Protein AF-0000000078982662 (afdb_homodimer)

Radius of gyration: 18.7 Å; Cα contacts (8 Å, |Δi|>4): 291; chains: 2; bounding box: 44×47×38 Å

Foldseek 3Di:
DAQDDDPVVLVVLLVLLVVQCCCLVPVVQDPQLLDDLQDLDGPSVLVSLVSSLVSQLVSCVVNPFDNVLSNVLSVVSSVQSSVLSSVLSNVCVVVVDDPVDPVNVVSVVVSVVSNSVSSVVSSVCCNVPGD/DAQDDDPVVLVVLLVLLVVLCCCLVPVVQDPQLLDDLQDLDGPSVLVSLVSSLVSQLVSCVVNPFDNVLSNVLSVVSSVQSSVLSSVLSNVCVVVVDDPVDPVNVVSVVVSVVSNSVSSVVSSVCCNVPGD

pLDDT: mean 96.1, std 5.17, range [56.69, 98.94]

InterPro domains:
  IPR021737 Bacteriophage phiKZ, Orf197 [PF11750] (14-122)

Organism: Ruegeria pomeroyi (strain ATCC 700808 / DSM 15171 / DSS-3) (NCBI:txid246200)

Sequence (262 aa):
MFLPVTIGSLLLVLGLFQIKHMFADFFLQTPRMLSGRCQYWHLGRAQHAGVHAVGSVLLFLVVGAPVVFALVIAVVEWVVHFNIDYGKASYSDRKALQPNQAKYWHAMGFDQFLHQLTYLAMAWAWVEFAHMFLPVTIGSLLLVLGLFQIKHMFADFFLQTPRMLSGRCQYWHLGRAQHAGVHAVGSVLLFLVVGAPVVFALVIAVVEWVVHFNIDYGKASYSDRKALQPNQAKYWHAMGFDQFLHQLTYLAMAWAWVEFAH

Secondary structure (DSSP, 8-state):
------HHHHHHHHHHHHHHHHIIIIIS--HHHH--TT-SS-HHHHHHHHHHHHHHHHHHHHTT--HHHHHHHHHHHHHHHHHHHHHHHHHHHHTT--TTSHHHHHHHHHHHHHHHHHHHHHHHHHHHH--/------HHHHHHHHHHHHHHHHIIIIIS--HHHH--TT-SS-HHHHHHHHHHHHHHHHHHHHTT--HHHHHHHHHHHHHHHHHHHHHHHHHHHHTT--TTSHHHHHHHHHHHHHHHHHHHHHHHHHHHH--

Solvent-accessible surface area (backbone atoms only — not comparable to full-atom values): 13667 Å² total; per-residue (Å²): 123,62,60,69,88,42,73,66,49,51,51,47,52,53,50,51,50,42,53,47,45,32,40,44,67,30,68,63,57,47,73,63,38,67,43,62,46,86,41,86,86,38,68,28,41,51,48,52,21,42,50,48,21,53,46,46,32,54,52,33,51,74,51,33,34,49,66,68,56,28,52,52,52,20,54,52,46,25,54,52,45,38,49,52,50,44,52,46,34,35,53,38,56,77,67,65,53,44,90,91,37,66,65,37,41,38,46,48,26,52,48,53,38,52,51,51,52,51,50,52,51,50,52,50,46,44,67,73,64,40,115,124,60,60,68,88,42,71,66,49,50,50,46,53,54,50,51,50,41,52,47,47,30,40,41,68,31,68,63,56,47,73,62,38,67,44,62,47,86,42,85,87,36,69,28,41,52,49,50,20,43,49,48,20,52,46,47,32,52,50,33,52,74,50,34,33,49,65,68,56,28,52,53,51,21,53,53,45,25,54,52,46,38,50,52,52,44,51,44,34,35,53,37,56,78,67,64,54,43,91,90,37,67,66,37,41,37,44,49,26,52,48,53,39,52,52,51,50,50,51,52,51,49,52,51,48,45,68,72,66,39,116

Structure (mmCIF, N/CA/C/O backbone):
data_AF-0000000078982662-model_v1
#
loop_
_entity.id
_entity.type
_entity.pdbx_description
1 polymer 'DUF3307 domain-containing protein'
#
loop_
_atom_site.group_PDB
_atom_site.id
_atom_site.type_symbol
_atom_site.label_atom_id
_atom_site.label_alt_id
_atom_site.label_comp_id
_atom_site.label_asym_id
_atom_site.label_entity_id
_atom_site.label_seq_id
_atom_site.pdbx_PDB_ins_code
_atom_site.Cartn_x
_atom_site.Cartn_y
_atom_site.Cartn_z
_atom_site.occupancy
_atom_site.B_iso_or_equiv
_atom_site.auth_seq_id
_atom_site.auth_comp_id
_atom_site.auth_asym_id
_atom_site.auth_atom_id
_atom_site.pdbx_PDB_model_num
ATOM 1 N N . MET A 1 1 ? -17.375 -18.25 -15.258 1 56.78 1 MET A N 1
ATOM 2 C CA . MET A 1 1 ? -16.078 -18.875 -15.492 1 56.78 1 MET A CA 1
ATOM 3 C C . MET A 1 1 ? -15.031 -18.312 -14.539 1 56.78 1 MET A C 1
ATOM 5 O O . MET A 1 1 ? -14.898 -17.109 -14.391 1 56.78 1 MET A O 1
ATOM 9 N N . PHE A 1 2 ? -14.375 -19.219 -13.68 1 78.06 2 PHE A N 1
ATOM 10 C CA . PHE A 1 2 ? -13.406 -18.859 -12.648 1 78.06 2 PHE A CA 1
ATOM 11 C C . PHE A 1 2 ? -12.07 -18.469 -13.266 1 78.06 2 PHE A C 1
ATOM 13 O O . PHE A 1 2 ? -11.648 -19.047 -14.266 1 78.06 2 PHE A O 1
ATOM 20 N N . LEU A 1 3 ? -11.617 -17.234 -13.07 1 80.81 3 LEU A N 1
ATOM 21 C CA . LEU A 1 3 ? -10.273 -16.844 -13.477 1 80.81 3 LEU A CA 1
ATOM 22 C C . LEU A 1 3 ? -9.242 -17.875 -13.016 1 80.81 3 LEU A C 1
ATOM 24 O O . LEU A 1 3 ? -9.148 -18.156 -11.82 1 80.81 3 LEU A O 1
ATOM 28 N N . PRO A 1 4 ? -8.617 -18.531 -14.016 1 89.06 4 PRO A N 1
ATOM 29 C CA . PRO A 1 4 ? -7.609 -19.5 -13.562 1 89.06 4 PRO A CA 1
ATOM 30 C C . PRO A 1 4 ? -6.516 -18.859 -12.719 1 89.06 4 PRO A C 1
ATOM 32 O O . PRO A 1 4 ? -6.148 -17.703 -12.938 1 89.06 4 PRO A O 1
ATOM 35 N N . VAL A 1 5 ? -6.016 -19.609 -11.773 1 90 5 VAL A N 1
ATOM 36 C CA . VAL A 1 5 ? -4.953 -19.109 -10.906 1 90 5 VAL A CA 1
ATOM 37 C C . VAL A 1 5 ? -3.611 -19.203 -11.625 1 90 5 VAL A C 1
ATOM 39 O O . VAL A 1 5 ? -3.129 -20.297 -11.922 1 90 5 VAL A O 1
ATOM 42 N N . THR A 1 6 ? -3.096 -18.094 -12.008 1 92.75 6 THR A N 1
ATOM 43 C CA . THR A 1 6 ? -1.767 -17.891 -12.57 1 92.75 6 THR A CA 1
ATOM 44 C C . THR A 1 6 ? -1.054 -16.734 -11.875 1 92.75 6 THR A C 1
ATOM 46 O O . THR A 1 6 ? -1.656 -16.031 -11.062 1 92.75 6 THR A O 1
ATOM 49 N N . ILE A 1 7 ? 0.161 -16.609 -12.102 1 93.88 7 ILE A N 1
ATOM 50 C CA . ILE A 1 7 ? 0.905 -15.469 -11.594 1 93.88 7 ILE A CA 1
ATOM 51 C C . ILE A 1 7 ? 0.257 -14.172 -12.086 1 93.88 7 ILE A C 1
ATOM 53 O O . ILE A 1 7 ? 0.082 -13.227 -11.312 1 93.88 7 ILE A O 1
ATOM 57 N N . GLY A 1 8 ? -0.12 -14.195 -13.32 1 95.25 8 GLY A N 1
ATOM 58 C CA . GLY A 1 8 ? -0.758 -13.031 -13.906 1 95.25 8 GLY A CA 1
ATOM 59 C C . GLY A 1 8 ? -2.061 -12.656 -13.219 1 95.25 8 GLY A C 1
ATOM 60 O O . GLY A 1 8 ? -2.299 -11.484 -12.93 1 95.25 8 GLY A O 1
ATOM 61 N N . SER A 1 9 ? -2.9 -13.648 -13.031 1 96 9 SER A N 1
ATOM 62 C CA . SER A 1 9 ? -4.184 -13.352 -12.398 1 96 9 SER A CA 1
ATOM 63 C C . SER A 1 9 ? -3.998 -12.961 -10.93 1 96 9 SER A C 1
ATOM 65 O O . SER A 1 9 ? -4.75 -12.133 -10.406 1 96 9 SER A O 1
ATOM 67 N N . LEU A 1 10 ? -3.01 -13.516 -10.266 1 97.5 10 LEU A N 1
ATOM 68 C CA . LEU A 1 10 ? -2.717 -13.117 -8.891 1 97.5 10 LEU A CA 1
ATOM 69 C C . LEU A 1 10 ? -2.279 -11.656 -8.82 1 97.5 10 LEU A C 1
ATOM 71 O O . LEU A 1 10 ? -2.764 -10.898 -7.98 1 97.5 10 LEU A O 1
ATOM 75 N N . LEU A 1 11 ? -1.416 -11.266 -9.719 1 98.19 11 LEU A N 1
ATOM 76 C CA . LEU A 1 11 ? -0.959 -9.883 -9.766 1 98.19 11 LEU A CA 1
ATOM 77 C C . LEU A 1 11 ? -2.104 -8.945 -10.141 1 98.19 11 LEU A C 1
ATOM 79 O O . LEU A 1 11 ? -2.18 -7.824 -9.641 1 98.19 11 LEU A O 1
ATOM 83 N N . LEU A 1 12 ? -2.949 -9.43 -10.984 1 97.75 12 LEU A N 1
ATOM 84 C CA . LEU A 1 12 ? -4.125 -8.648 -11.352 1 97.75 12 LEU A CA 1
ATOM 85 C C . LEU A 1 12 ? -5.027 -8.422 -10.148 1 97.75 12 LEU A C 1
ATOM 87 O O . LEU A 1 12 ? -5.484 -7.305 -9.906 1 97.75 12 LEU A O 1
ATOM 91 N N . VAL A 1 13 ? -5.312 -9.492 -9.414 1 98.12 13 VAL A N 1
ATOM 92 C CA . VAL A 1 13 ? -6.152 -9.398 -8.219 1 98.12 13 VAL A CA 1
ATOM 93 C C . VAL A 1 13 ? -5.527 -8.43 -7.223 1 98.12 13 VAL A C 1
ATOM 95 O O . VAL A 1 13 ? -6.223 -7.582 -6.652 1 98.12 13 VAL A O 1
ATOM 98 N N . LEU A 1 14 ? -4.242 -8.531 -7.082 1 98.75 14 LEU A N 1
ATOM 99 C CA . LEU A 1 14 ? -3.541 -7.637 -6.168 1 98.75 14 LEU A CA 1
ATOM 100 C C . LEU A 1 14 ? -3.6 -6.195 -6.664 1 98.75 14 LEU A C 1
ATOM 102 O O . LEU A 1 14 ? -3.744 -5.266 -5.871 1 98.75 14 LEU A O 1
ATOM 106 N N . GLY A 1 15 ? -3.484 -5.988 -7.965 1 98.81 15 GLY A N 1
ATOM 107 C CA . GLY A 1 15 ? -3.68 -4.668 -8.547 1 98.81 15 GLY A CA 1
ATOM 108 C C . GLY A 1 15 ? -5.062 -4.102 -8.281 1 98.81 15 GLY A C 1
ATOM 109 O O . GLY A 1 15 ? -5.207 -2.922 -7.957 1 98.81 15 GLY A O 1
ATOM 110 N N . LEU A 1 16 ? -6.043 -4.91 -8.422 1 98.69 16 LEU A N 1
ATOM 111 C CA . LEU A 1 16 ? -7.418 -4.5 -8.164 1 98.69 16 LEU A CA 1
ATOM 112 C C . LEU A 1 16 ? -7.613 -4.141 -6.691 1 98.69 16 LEU A C 1
ATOM 114 O O . LEU A 1 16 ? -8.359 -3.213 -6.367 1 98.69 16 LEU A O 1
ATOM 118 N N . PHE A 1 17 ? -6.941 -4.91 -5.812 1 98.88 17 PHE A N 1
ATOM 119 C CA . PHE A 1 17 ? -6.984 -4.562 -4.395 1 98.88 17 PHE A CA 1
ATOM 120 C C . PHE A 1 17 ? -6.426 -3.164 -4.164 1 98.88 17 PHE A C 1
ATOM 122 O O . PHE A 1 17 ? -6.934 -2.418 -3.324 1 98.88 17 PHE A O 1
ATOM 129 N N . GLN A 1 18 ? -5.387 -2.809 -4.914 1 98.88 18 GLN A N 1
ATOM 130 C CA . GLN A 1 18 ? -4.801 -1.485 -4.738 1 98.88 18 GLN A CA 1
ATOM 131 C C . GLN A 1 18 ? -5.746 -0.393 -5.227 1 98.88 18 GLN A C 1
ATOM 133 O O . GLN A 1 18 ? -5.816 0.686 -4.637 1 98.88 18 GLN A O 1
ATOM 138 N N . ILE A 1 19 ? -6.418 -0.657 -6.297 1 98.81 19 ILE A N 1
ATOM 139 C CA . ILE A 1 19 ? -7.41 0.293 -6.789 1 98.81 19 ILE A CA 1
ATOM 140 C C . ILE A 1 19 ? -8.508 0.48 -5.738 1 98.81 19 ILE A C 1
ATOM 142 O O . ILE A 1 19 ? -8.844 1.61 -5.379 1 98.81 19 ILE A O 1
ATOM 146 N N . LYS A 1 20 ? -9 -0.617 -5.277 1 98.81 20 LYS A N 1
ATOM 147 C CA . LYS A 1 20 ? -10.023 -0.577 -4.238 1 98.81 20 LYS A CA 1
ATOM 148 C C . LYS A 1 20 ? -9.531 0.18 -3.008 1 98.81 20 LYS A C 1
ATOM 150 O O . LYS A 1 20 ? -10.258 1.007 -2.451 1 98.81 20 LYS A O 1
ATOM 155 N N . HIS A 1 21 ? -8.375 -0.123 -2.572 1 98.81 21 HIS A N 1
ATOM 156 C CA . HIS A 1 21 ? -7.797 0.492 -1.383 1 98.81 21 HIS A CA 1
ATOM 157 C C . HIS A 1 21 ? -7.676 2.004 -1.549 1 98.81 21 HIS A C 1
ATOM 159 O O . HIS A 1 21 ? -8.031 2.762 -0.644 1 98.81 21 HIS A O 1
ATOM 165 N N . MET A 1 22 ? -7.152 2.389 -2.738 1 98.75 22 MET A N 1
ATOM 166 C CA . MET A 1 22 ? -6.996 3.814 -3.01 1 98.75 22 MET A CA 1
ATOM 167 C C . MET A 1 22 ? -8.328 4.543 -2.895 1 98.75 22 MET A C 1
ATOM 169 O O . MET A 1 22 ? -8.438 5.547 -2.189 1 98.75 22 MET A O 1
ATOM 173 N N . PHE A 1 23 ? -9.328 4.043 -3.508 1 98.75 23 PHE A N 1
ATOM 174 C CA . PHE A 1 23 ? -10.609 4.73 -3.496 1 98.75 23 PHE A CA 1
ATOM 175 C C . PHE A 1 23 ? -11.25 4.668 -2.113 1 98.75 23 PHE A C 1
ATOM 177 O O . PHE A 1 23 ? -11.734 5.68 -1.603 1 98.75 23 PHE A O 1
ATOM 184 N N . ALA A 1 24 ? -11.234 3.553 -1.456 1 98.69 24 ALA A N 1
ATOM 185 C CA . ALA A 1 24 ? -11.898 3.389 -0.164 1 98.69 24 ALA A CA 1
ATOM 186 C C . ALA A 1 24 ? -11.227 4.242 0.907 1 98.69 24 ALA A C 1
ATOM 188 O O . ALA A 1 24 ? -11.906 4.918 1.686 1 98.69 24 ALA A O 1
ATOM 189 N N . ASP A 1 25 ? -9.938 4.277 0.881 1 98.31 25 ASP A N 1
ATOM 190 C CA . ASP A 1 25 ? -9.203 4.934 1.957 1 98.31 25 ASP A CA 1
ATOM 191 C C . ASP A 1 25 ? -9.047 6.43 1.687 1 98.31 25 ASP A C 1
ATOM 193 O O . ASP A 1 25 ? -8.938 7.227 2.621 1 98.31 25 ASP A O 1
ATOM 197 N N . PHE A 1 26 ? -9.047 6.824 0.405 1 98.38 26 PHE A N 1
ATOM 198 C CA . PHE A 1 26 ? -8.562 8.18 0.181 1 98.38 26 PHE A CA 1
ATOM 199 C C . PHE A 1 26 ? -9.602 9.008 -0.575 1 98.38 26 PHE A C 1
ATOM 201 O O . PHE A 1 26 ? -9.664 10.227 -0.424 1 98.38 26 PHE A O 1
ATOM 208 N N . PHE A 1 27 ? -10.445 8.367 -1.307 1 98.44 27 PHE A N 1
ATOM 209 C CA . PHE A 1 27 ? -11.391 9.117 -2.119 1 98.44 27 PHE A CA 1
ATOM 210 C C . PHE A 1 27 ? -12.797 9.023 -1.547 1 98.44 27 PHE A C 1
ATOM 212 O O . PHE A 1 27 ? -13.602 9.945 -1.698 1 98.44 27 PHE A O 1
ATOM 219 N N . LEU A 1 28 ? -13.086 7.926 -0.839 1 98.25 28 LEU A N 1
ATOM 220 C CA . LEU A 1 28 ? -14.445 7.688 -0.371 1 98.25 28 LEU A CA 1
ATOM 221 C C . LEU A 1 28 ? -14.531 7.84 1.145 1 98.25 28 LEU A C 1
ATOM 223 O O . LEU A 1 28 ? -15.609 7.672 1.728 1 98.25 28 LEU A O 1
ATOM 227 N N . GLN A 1 29 ? -13.492 8.117 1.777 1 96 29 GLN A N 1
ATOM 228 C CA . GLN A 1 29 ? -13.477 8.32 3.221 1 96 29 GLN A CA 1
ATOM 229 C C . GLN A 1 29 ? -14.125 9.656 3.588 1 96 29 GLN A C 1
ATOM 231 O O . GLN A 1 29 ? -13.695 10.711 3.121 1 96 29 GLN A O 1
ATOM 236 N N . THR A 1 30 ? -15.141 9.672 4.414 1 95.62 30 THR A N 1
ATOM 237 C CA . THR A 1 30 ? -15.883 10.859 4.812 1 95.62 30 THR A CA 1
ATOM 238 C C . THR A 1 30 ? -15.461 11.32 6.207 1 95.62 30 THR A C 1
ATOM 240 O O . THR A 1 30 ? -14.836 10.562 6.953 1 95.62 30 THR A O 1
ATOM 243 N N . PRO A 1 31 ? -15.844 12.562 6.543 1 94 31 PRO A N 1
ATOM 244 C CA . PRO A 1 31 ? -15.539 13.039 7.895 1 94 31 PRO A CA 1
ATOM 245 C C . PRO A 1 31 ? -16.172 12.164 8.977 1 94 31 PRO A C 1
ATOM 247 O O . PRO A 1 31 ? -15.578 11.969 10.047 1 94 31 PRO A O 1
ATOM 250 N N . ARG A 1 32 ? -17.359 11.656 8.727 1 94.25 32 ARG A N 1
ATOM 251 C CA . ARG A 1 32 ? -18 10.758 9.68 1 94.25 32 ARG A CA 1
ATOM 252 C C . ARG A 1 32 ? -17.156 9.508 9.898 1 94.25 32 ARG A C 1
ATOM 254 O O . ARG A 1 32 ? -17.016 9.047 11.031 1 94.25 32 ARG A O 1
ATOM 261 N N . MET A 1 33 ? -16.531 8.977 8.906 1 95.31 33 MET A N 1
ATOM 262 C CA . MET A 1 33 ? -15.711 7.77 8.961 1 95.31 33 MET A CA 1
ATOM 263 C C . MET A 1 33 ? -14.422 8.023 9.727 1 95.31 33 MET A C 1
ATOM 265 O O . MET A 1 33 ? -13.812 7.082 10.25 1 95.31 33 MET A O 1
ATOM 269 N N . LEU A 1 34 ? -14.078 9.234 9.773 1 91.56 34 LEU A N 1
ATOM 270 C CA . LEU A 1 34 ? -12.828 9.602 10.438 1 91.56 34 LEU A CA 1
ATOM 271 C C . LEU A 1 34 ? -13.078 10.016 11.883 1 91.56 34 LEU A C 1
ATOM 273 O O . LEU A 1 34 ? -12.133 10.25 12.633 1 91.56 34 LEU A O 1
ATOM 277 N N . SER A 1 35 ? -14.227 10.023 12.297 1 89.56 35 SER A N 1
ATOM 278 C CA . SER A 1 35 ? -14.57 10.555 13.609 1 89.56 35 SER A CA 1
ATOM 279 C C . SER A 1 35 ? -14.594 9.445 14.664 1 89.56 35 SER A C 1
ATOM 281 O O . SER A 1 35 ? -14.375 8.281 14.344 1 89.56 35 SER A O 1
ATOM 283 N N . GLY A 1 36 ? -14.734 9.836 15.961 1 87.19 36 GLY A N 1
ATOM 284 C CA . GLY A 1 36 ? -14.984 8.914 17.047 1 87.19 36 GLY A CA 1
ATOM 285 C C . GLY A 1 36 ? -13.805 8 17.344 1 87.19 36 GLY A C 1
ATOM 286 O O . GLY A 1 36 ? -13.984 6.801 17.578 1 87.19 36 GLY A O 1
ATOM 287 N N . ARG A 1 37 ? -12.672 8.492 17.297 1 84.12 37 ARG A N 1
ATOM 288 C CA . ARG A 1 37 ? -11.445 7.719 17.406 1 84.12 37 ARG A 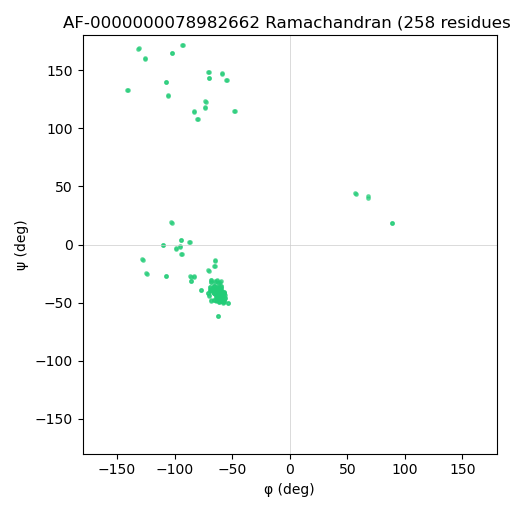CA 1
ATOM 289 C C . ARG A 1 37 ? -11.32 7.074 18.781 1 84.12 37 ARG A C 1
ATOM 291 O O . ARG A 1 37 ? -10.68 6.027 18.922 1 84.12 37 ARG A O 1
ATOM 298 N N . CYS A 1 38 ? -12.008 7.516 19.75 1 85.38 38 CYS A N 1
ATOM 299 C CA . CYS A 1 38 ? -11.875 7.051 21.125 1 85.38 38 CYS A CA 1
ATOM 300 C C . CYS A 1 38 ? -12.867 5.93 21.422 1 85.38 38 CYS A C 1
ATOM 302 O O . CYS A 1 38 ? -12.75 5.246 22.438 1 85.38 38 CYS A O 1
ATOM 304 N N . GLN A 1 39 ? -13.703 5.691 20.578 1 92.19 39 GLN A N 1
ATOM 305 C CA . GLN A 1 39 ? -14.734 4.68 20.766 1 92.19 39 GLN A CA 1
ATOM 306 C C . GLN A 1 39 ? -14.445 3.432 19.938 1 92.19 39 GLN A C 1
ATOM 308 O O . GLN A 1 39 ? -14.188 3.527 18.734 1 92.19 39 GLN A O 1
ATOM 313 N N . TYR A 1 40 ? -14.477 2.369 20.609 1 94.12 40 TYR A N 1
ATOM 314 C CA . TYR A 1 40 ? -14.25 1.139 19.875 1 94.12 40 TYR A CA 1
ATOM 315 C C . TYR A 1 40 ? -15.336 0.929 18.828 1 94.12 40 TYR A C 1
ATOM 317 O O . TYR A 1 40 ? -15.047 0.826 17.625 1 94.12 40 TYR A O 1
ATOM 325 N N . TRP A 1 41 ? -16.594 0.806 19.391 1 93.25 41 TRP A N 1
ATOM 326 C CA . TRP A 1 41 ? -17.688 0.696 18.438 1 93.25 41 TRP A CA 1
ATOM 327 C C . TRP A 1 41 ? -18.125 2.072 17.953 1 93.25 41 TRP A C 1
ATOM 329 O O . TRP A 1 41 ? -18.562 2.916 18.734 1 93.25 41 TRP A O 1
ATOM 339 N N . HIS A 1 42 ? -17.938 2.324 16.719 1 93.75 42 HIS A N 1
ATOM 340 C CA . HIS A 1 42 ? -18.281 3.574 16.047 1 93.75 42 HIS A CA 1
ATOM 341 C C . HIS A 1 42 ? -18.844 3.318 14.648 1 93.75 42 HIS A C 1
ATOM 343 O O . HIS A 1 42 ? -18.234 2.58 13.859 1 93.75 42 HIS A O 1
ATOM 349 N N . LEU A 1 43 ? -19.859 3.945 14.398 1 94.88 43 LEU A N 1
ATOM 350 C CA . LEU A 1 43 ? -20.562 3.705 13.141 1 94.88 43 LEU A CA 1
ATOM 351 C C . LEU A 1 43 ? -19.734 4.16 11.953 1 94.88 43 LEU A C 1
ATOM 353 O O . LEU A 1 43 ? -19.766 3.543 10.883 1 94.88 43 LEU A O 1
ATOM 357 N N . GLY A 1 44 ? -19.062 5.242 12.086 1 96.75 44 GLY A N 1
ATOM 358 C CA . GLY A 1 44 ? -18.203 5.723 11.023 1 96.75 44 GLY A CA 1
ATOM 359 C C . GLY A 1 44 ? -17.109 4.734 10.648 1 96.75 44 GLY A C 1
ATOM 360 O O . GLY A 1 44 ? -16.875 4.484 9.461 1 96.75 44 GLY A O 1
ATOM 361 N N . ARG A 1 45 ? -16.438 4.219 11.625 1 97.5 45 ARG A N 1
ATOM 362 C CA . ARG A 1 45 ? -15.414 3.213 11.383 1 97.5 45 ARG A CA 1
ATOM 363 C C . ARG A 1 45 ? -16.016 1.963 10.75 1 97.5 45 ARG A C 1
ATOM 365 O O . ARG A 1 45 ? -15.414 1.367 9.852 1 97.5 45 ARG A O 1
ATOM 372 N N . ALA A 1 46 ? -17.172 1.593 11.25 1 97.75 46 ALA A N 1
ATOM 373 C CA . ALA A 1 46 ? -17.875 0.438 10.695 1 97.75 46 ALA A CA 1
ATOM 374 C C . ALA A 1 46 ? -18.234 0.669 9.227 1 97.75 46 ALA A C 1
ATOM 376 O O . ALA A 1 46 ? -18.125 -0.242 8.406 1 97.75 46 ALA A O 1
ATOM 377 N N . GLN A 1 47 ? -18.672 1.826 8.938 1 98.19 47 GLN A N 1
ATOM 378 C CA . GLN A 1 47 ? -19.016 2.186 7.562 1 98.19 47 GLN A CA 1
ATOM 379 C C . GLN A 1 47 ? -17.781 2.141 6.664 1 98.19 47 GLN A C 1
ATOM 381 O O . GLN A 1 47 ? -17.828 1.633 5.543 1 98.19 47 GLN A O 1
ATOM 386 N N . HIS A 1 48 ? -16.672 2.688 7.152 1 98.5 48 HIS A N 1
ATOM 387 C CA . HIS A 1 48 ? -15.43 2.682 6.387 1 98.5 48 HIS A CA 1
ATOM 388 C C . HIS A 1 48 ? -14.977 1.257 6.078 1 98.5 48 HIS A C 1
ATOM 390 O O . HIS A 1 48 ? -14.672 0.935 4.93 1 98.5 48 HIS A O 1
ATOM 396 N N . ALA A 1 49 ? -15 0.442 7.109 1 98.56 49 ALA A N 1
ATOM 397 C CA . ALA A 1 49 ? -14.672 -0.965 6.898 1 98.56 49 ALA A CA 1
ATOM 398 C C . ALA A 1 49 ? -15.664 -1.62 5.938 1 98.56 49 ALA A C 1
ATOM 400 O O . ALA A 1 49 ? -15.289 -2.516 5.172 1 98.56 49 ALA A O 1
ATOM 401 N N . GLY A 1 50 ? -16.906 -1.186 5.973 1 98.69 50 GLY A N 1
ATOM 402 C CA . GLY A 1 50 ? -17.922 -1.677 5.055 1 98.69 50 GLY A CA 1
ATOM 403 C C . GLY A 1 50 ? -17.641 -1.342 3.604 1 98.69 50 GLY A C 1
ATOM 404 O O . GLY A 1 50 ? -17.844 -2.168 2.715 1 98.69 50 GLY A O 1
ATOM 405 N N . VAL A 1 51 ? -17.172 -0.17 3.357 1 98.75 51 VAL A N 1
ATOM 406 C CA . VAL A 1 51 ? -16.797 0.238 2.01 1 98.75 51 VAL A CA 1
ATOM 407 C C . VAL A 1 51 ? -15.711 -0.697 1.475 1 98.75 51 VAL A C 1
ATOM 409 O O . VAL A 1 51 ? -15.773 -1.134 0.323 1 98.75 51 VAL A O 1
ATOM 412 N N . HIS A 1 52 ? -14.742 -1.029 2.324 1 98.81 52 HIS A N 1
ATOM 413 C CA . HIS A 1 52 ? -13.703 -1.972 1.929 1 98.81 52 HIS A CA 1
ATOM 414 C C . HIS A 1 52 ? -14.289 -3.35 1.641 1 98.81 52 HIS A C 1
ATOM 416 O O . HIS A 1 52 ? -13.953 -3.975 0.632 1 98.81 52 HIS A O 1
ATOM 422 N N . ALA A 1 53 ? -15.148 -3.787 2.531 1 98.75 53 ALA A N 1
ATOM 423 C CA . ALA A 1 53 ? -15.734 -5.117 2.391 1 98.75 53 ALA A CA 1
ATOM 424 C C . ALA A 1 53 ? -16.562 -5.215 1.116 1 98.75 53 ALA A C 1
ATOM 426 O O . ALA A 1 53 ? -16.469 -6.199 0.377 1 98.75 53 ALA A O 1
ATOM 427 N N . VAL A 1 54 ? -17.391 -4.227 0.849 1 98.75 54 VAL A N 1
ATOM 428 C CA . VAL A 1 54 ? -18.203 -4.207 -0.357 1 98.75 54 VAL A CA 1
ATOM 429 C C . VAL A 1 54 ? -17.312 -4.191 -1.593 1 98.75 54 VAL A C 1
ATOM 431 O O . VAL A 1 54 ? -17.562 -4.918 -2.557 1 98.75 54 VAL A O 1
ATOM 434 N N . GLY A 1 55 ? -16.281 -3.377 -1.565 1 98.75 55 GLY A N 1
ATOM 435 C CA . GLY A 1 55 ? -15.312 -3.359 -2.658 1 98.75 55 GLY A CA 1
ATOM 436 C C . GLY A 1 55 ? -14.68 -4.715 -2.916 1 98.75 55 GLY A C 1
ATOM 437 O O . GLY A 1 55 ? -14.492 -5.105 -4.07 1 98.75 55 GLY A O 1
ATOM 438 N N . SER A 1 56 ? -14.375 -5.383 -1.862 1 98.75 56 SER A N 1
ATOM 439 C CA . SER A 1 56 ? -13.75 -6.695 -2.002 1 98.75 56 SER A CA 1
ATOM 440 C C . SER A 1 56 ? -14.719 -7.719 -2.572 1 98.75 56 SER A C 1
ATOM 442 O O . SER A 1 56 ? -14.336 -8.57 -3.377 1 98.75 56 SER A O 1
ATOM 444 N N . VAL A 1 57 ? -15.992 -7.652 -2.129 1 98.62 57 VAL A N 1
ATOM 445 C CA . VAL A 1 57 ? -17 -8.547 -2.688 1 98.62 57 VAL A CA 1
ATOM 446 C C . VAL A 1 57 ? -17.109 -8.328 -4.195 1 98.62 57 VAL A C 1
ATOM 448 O O . VAL A 1 57 ? -17.078 -9.281 -4.973 1 98.62 57 VAL A O 1
ATOM 451 N N . LEU A 1 58 ? -17.219 -7.105 -4.621 1 98.44 58 LEU A N 1
ATOM 452 C CA . LEU A 1 58 ? -17.328 -6.781 -6.039 1 98.44 58 LEU A CA 1
ATOM 453 C C . LEU A 1 58 ? -16.109 -7.266 -6.805 1 98.44 58 LEU A C 1
ATOM 455 O O . LEU A 1 58 ? -16.234 -7.84 -7.891 1 98.44 58 LEU A O 1
ATOM 459 N N . LEU A 1 59 ? -14.961 -7.016 -6.234 1 98.12 59 LEU A N 1
ATOM 460 C CA . LEU A 1 59 ? -13.711 -7.43 -6.859 1 98.12 59 LEU A CA 1
ATOM 461 C C . LEU A 1 59 ? -13.68 -8.938 -7.062 1 98.12 59 LEU A C 1
ATOM 463 O O . LEU A 1 59 ? -13.375 -9.414 -8.156 1 98.12 59 LEU A O 1
ATOM 467 N N . PHE A 1 60 ? -14.008 -9.719 -6.055 1 97.88 60 PHE A N 1
ATOM 468 C CA . PHE A 1 60 ? -13.945 -11.172 -6.148 1 97.88 60 PHE A CA 1
ATOM 469 C C . PHE A 1 60 ? -15.008 -11.695 -7.102 1 97.88 60 PHE A C 1
ATOM 471 O O . PHE A 1 60 ? -14.789 -12.695 -7.793 1 97.88 60 PHE A O 1
ATOM 478 N N . LEU A 1 61 ? -16.156 -10.977 -7.203 1 96.56 61 LEU A N 1
ATOM 479 C CA . LEU A 1 61 ? -17.156 -11.367 -8.172 1 96.56 61 LEU A CA 1
ATOM 480 C C . LEU A 1 61 ? -16.672 -11.125 -9.602 1 96.56 61 LEU A C 1
ATOM 482 O O . LEU A 1 61 ? -16.891 -11.961 -10.484 1 96.56 61 LEU A O 1
ATOM 486 N N . VAL A 1 62 ? -15.984 -10.062 -9.82 1 95.62 62 VAL A N 1
ATOM 487 C CA . VAL A 1 62 ? -15.477 -9.703 -11.141 1 95.62 62 VAL A CA 1
ATOM 488 C C . VAL A 1 62 ? -14.453 -10.742 -11.602 1 95.62 62 VAL A C 1
ATOM 490 O O . VAL A 1 62 ? -14.383 -11.062 -12.789 1 95.62 62 VAL A O 1
ATOM 493 N N . VAL A 1 63 ? -13.742 -11.312 -10.648 1 95.38 63 VAL A N 1
ATOM 494 C CA . VAL A 1 63 ? -12.703 -12.258 -11.055 1 95.38 63 VAL A CA 1
ATOM 495 C C . VAL A 1 63 ? -13.258 -13.68 -11.016 1 95.38 63 VAL A C 1
ATOM 497 O O . VAL A 1 63 ? -12.508 -14.648 -11.156 1 95.38 63 VAL A O 1
ATOM 500 N N . GLY A 1 64 ? -14.531 -13.852 -10.719 1 95.5 64 GLY A N 1
ATOM 501 C CA . GLY A 1 64 ? -15.227 -15.117 -10.875 1 95.5 64 GLY A CA 1
ATOM 502 C C . GLY A 1 64 ? -15.133 -16 -9.648 1 95.5 64 GLY A C 1
ATOM 503 O O . GLY A 1 64 ? -15.312 -17.219 -9.742 1 95.5 64 GLY A O 1
ATOM 504 N N . ALA A 1 65 ? -14.797 -15.477 -8.477 1 96.19 65 ALA A N 1
ATOM 505 C CA . ALA A 1 65 ? -14.75 -16.266 -7.25 1 96.19 65 ALA A CA 1
ATOM 506 C C . ALA A 1 65 ? -16.156 -16.656 -6.793 1 96.19 65 ALA A C 1
ATOM 508 O O . ALA A 1 65 ? -17.125 -15.961 -7.082 1 96.19 65 ALA A O 1
ATOM 509 N N . PRO A 1 66 ? -16.328 -17.828 -6.145 1 96.56 66 PRO A N 1
ATOM 510 C CA . PRO A 1 66 ? -17.625 -18.188 -5.59 1 96.56 66 PRO A CA 1
ATOM 511 C C . PRO A 1 66 ? -18.188 -17.141 -4.633 1 96.56 66 PRO A C 1
ATOM 513 O O . PRO A 1 66 ? -17.438 -16.547 -3.852 1 96.56 66 PRO A O 1
ATOM 516 N N . VAL A 1 67 ? -19.438 -16.938 -4.688 1 97.25 67 VAL A N 1
ATOM 517 C CA . VAL A 1 67 ? -20.109 -15.891 -3.918 1 97.25 67 VAL A CA 1
ATOM 518 C C . VAL A 1 67 ? -19.891 -16.141 -2.426 1 97.25 67 VAL A C 1
ATOM 520 O O . VAL A 1 67 ? -19.641 -15.203 -1.665 1 97.25 67 VAL A O 1
ATOM 523 N N . VAL A 1 68 ? -19.984 -17.375 -2.018 1 97.75 68 VAL A N 1
ATOM 524 C CA . VAL A 1 68 ? -19.828 -17.703 -0.604 1 97.75 68 VAL A CA 1
ATOM 525 C C . VAL A 1 68 ? -18.422 -17.344 -0.136 1 97.75 68 VAL A C 1
ATOM 527 O O . VAL A 1 68 ? -18.25 -16.797 0.956 1 97.75 68 VAL A O 1
ATOM 530 N N . PHE A 1 69 ? -17.406 -17.609 -0.961 1 97.88 69 PHE A N 1
ATOM 531 C CA . PHE A 1 69 ? -16.031 -17.219 -0.647 1 97.88 69 PHE A CA 1
ATOM 532 C C . PHE A 1 69 ? -15.922 -15.703 -0.49 1 97.88 69 PHE A C 1
ATOM 534 O O . PHE A 1 69 ? -15.359 -15.219 0.494 1 97.88 69 PHE A O 1
ATOM 541 N N . ALA A 1 70 ? -16.484 -15.016 -1.452 1 98.25 70 ALA A N 1
ATOM 542 C CA . ALA A 1 70 ? -16.406 -13.555 -1.441 1 98.25 70 ALA A CA 1
ATOM 543 C C . ALA A 1 70 ? -17.047 -12.984 -0.177 1 98.25 70 ALA A C 1
ATOM 545 O O . ALA A 1 70 ? -16.5 -12.07 0.441 1 98.25 70 ALA A O 1
ATOM 546 N N . LEU A 1 71 ? -18.172 -13.539 0.239 1 98.38 71 LEU A N 1
ATOM 547 C CA . LEU A 1 71 ? -18.891 -13.039 1.404 1 98.38 71 LEU A CA 1
ATOM 548 C C . LEU A 1 71 ? -18.141 -13.359 2.689 1 98.38 71 LEU A C 1
ATOM 550 O O . LEU A 1 71 ? -18.031 -12.516 3.586 1 98.38 71 LEU A O 1
ATOM 554 N N . VAL A 1 72 ? -17.594 -14.555 2.777 1 98.44 72 VAL A N 1
ATOM 555 C CA . VAL A 1 72 ? -16.844 -14.945 3.961 1 98.44 72 VAL A CA 1
ATOM 556 C C . VAL A 1 72 ? -15.602 -14.062 4.105 1 98.44 72 VAL A C 1
ATOM 558 O O . VAL A 1 72 ? -15.328 -13.539 5.184 1 98.44 72 VAL A O 1
ATOM 561 N N . ILE A 1 73 ? -14.859 -13.906 3.016 1 98.38 73 ILE A N 1
ATOM 562 C CA . ILE A 1 73 ? -13.633 -13.109 3.055 1 98.38 73 ILE A CA 1
ATOM 563 C C . ILE A 1 73 ? -13.977 -11.656 3.391 1 98.38 73 ILE A C 1
ATOM 565 O O . ILE A 1 73 ? -13.219 -10.984 4.102 1 98.38 73 ILE A O 1
ATOM 569 N N . ALA A 1 74 ? -15.086 -11.188 2.883 1 98.25 74 ALA A N 1
ATOM 570 C CA . ALA A 1 74 ? -15.508 -9.82 3.158 1 98.25 74 ALA A CA 1
ATOM 571 C C . ALA A 1 74 ? -15.773 -9.617 4.645 1 98.25 74 ALA A C 1
ATOM 573 O O . ALA A 1 74 ? -15.43 -8.57 5.207 1 98.25 74 ALA A O 1
ATOM 574 N N . VAL A 1 75 ? -16.406 -10.539 5.289 1 98.69 75 VAL A N 1
ATOM 575 C CA . VAL A 1 75 ? -16.672 -10.453 6.719 1 98.69 75 VAL A CA 1
ATOM 576 C C . VAL A 1 75 ? -15.367 -10.445 7.5 1 98.69 75 VAL A C 1
ATOM 578 O O . VAL A 1 75 ? -15.18 -9.633 8.414 1 98.69 75 VAL A O 1
ATOM 581 N N . VAL A 1 76 ? -14.477 -11.328 7.125 1 98.81 76 VAL A N 1
ATOM 582 C CA . VAL A 1 76 ? -13.18 -11.398 7.789 1 98.81 76 VAL A CA 1
ATOM 583 C C . VAL A 1 76 ? -12.422 -10.094 7.582 1 98.81 76 VAL A C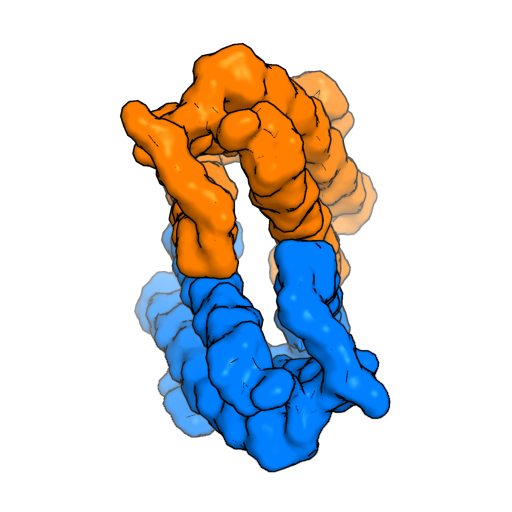 1
ATOM 585 O O . VAL A 1 76 ? -11.852 -9.539 8.523 1 98.81 76 VAL A O 1
ATOM 588 N N . GLU A 1 77 ? -12.422 -9.594 6.34 1 98.88 77 GLU A N 1
ATOM 589 C CA . GLU A 1 77 ? -11.766 -8.328 6.051 1 98.88 77 GLU A CA 1
ATOM 590 C C . GLU A 1 77 ? -12.375 -7.191 6.871 1 98.88 77 GLU A C 1
ATOM 592 O O . GLU A 1 77 ? -11.648 -6.32 7.367 1 98.88 77 GLU A O 1
ATOM 597 N N . TRP A 1 78 ? -13.695 -7.188 6.945 1 98.81 78 TRP A N 1
ATOM 598 C CA . TRP A 1 78 ? -14.367 -6.145 7.711 1 98.81 78 TRP A CA 1
ATOM 599 C C . TRP A 1 78 ? -13.867 -6.113 9.148 1 98.81 78 TRP A C 1
ATOM 601 O O . TRP A 1 78 ? -13.523 -5.051 9.672 1 98.81 78 TRP A O 1
ATOM 611 N N . VAL A 1 79 ? -13.766 -7.242 9.773 1 98.81 79 VAL A N 1
ATOM 612 C CA . VAL A 1 79 ? -13.336 -7.34 11.164 1 98.81 79 VAL A CA 1
ATOM 613 C C . VAL A 1 79 ? -11.883 -6.898 11.289 1 98.81 79 VAL A C 1
ATOM 615 O O . VAL A 1 79 ? -11.539 -6.105 12.164 1 98.81 79 VAL A O 1
ATOM 618 N N . VAL A 1 80 ? -11.047 -7.418 10.414 1 98.81 80 VAL A N 1
ATOM 619 C CA . VAL A 1 80 ? -9.617 -7.102 10.461 1 98.81 80 VAL A CA 1
ATOM 620 C C . VAL A 1 80 ? -9.414 -5.609 10.219 1 98.81 80 VAL A C 1
ATOM 622 O O . VAL A 1 80 ? -8.703 -4.941 10.977 1 98.81 80 VAL A O 1
ATOM 625 N N . HIS A 1 81 ? -10.062 -5.102 9.195 1 98.81 81 HIS A N 1
ATOM 626 C CA . HIS A 1 81 ? -9.945 -3.691 8.836 1 98.81 81 HIS A CA 1
ATOM 627 C C . HIS A 1 81 ? -10.414 -2.791 9.977 1 98.81 81 HIS A C 1
ATOM 629 O O . HIS A 1 81 ? -9.719 -1.84 10.344 1 98.81 81 HIS A O 1
ATOM 635 N N . PHE A 1 82 ? -11.547 -3.127 10.531 1 98.5 82 PHE A N 1
ATOM 636 C CA . PHE A 1 82 ? -12.125 -2.379 11.641 1 98.5 82 PHE A CA 1
ATOM 637 C C . PHE A 1 82 ? -11.148 -2.299 12.812 1 98.5 82 PHE A C 1
ATOM 639 O O . PHE A 1 82 ? -10.938 -1.224 13.375 1 98.5 82 PHE A O 1
ATOM 646 N N . ASN A 1 83 ? -10.539 -3.354 13.094 1 98.5 83 ASN A N 1
ATOM 647 C CA . ASN A 1 83 ? -9.641 -3.408 14.25 1 98.5 83 ASN A CA 1
ATOM 648 C C . ASN A 1 83 ? -8.312 -2.725 13.961 1 98.5 83 ASN A C 1
ATOM 650 O O . ASN A 1 83 ? -7.727 -2.094 14.844 1 98.5 83 ASN A O 1
ATOM 654 N N . ILE A 1 84 ? -7.773 -2.871 12.781 1 98.44 84 ILE A N 1
ATOM 655 C CA . ILE A 1 84 ? -6.559 -2.158 12.398 1 98.44 84 ILE A CA 1
ATOM 656 C C . ILE A 1 84 ? -6.793 -0.652 12.492 1 98.44 84 ILE A C 1
ATOM 658 O O . ILE A 1 84 ? -5.992 0.069 13.094 1 98.44 84 ILE A O 1
ATOM 662 N N . ASP A 1 85 ? -7.934 -0.224 11.969 1 98 85 ASP A N 1
ATOM 663 C CA . ASP A 1 85 ? -8.266 1.197 12 1 98 85 ASP A CA 1
ATOM 664 C C . ASP A 1 85 ? -8.438 1.688 13.438 1 98 85 ASP A C 1
ATOM 666 O O . ASP A 1 85 ? -8.016 2.795 13.773 1 98 85 ASP A O 1
ATOM 670 N N . TYR A 1 86 ? -9.07 0.897 14.234 1 97.62 86 TYR A N 1
ATOM 671 C CA . TYR A 1 86 ? -9.242 1.282 15.625 1 97.62 86 TYR A CA 1
ATOM 672 C C . TYR A 1 86 ? -7.895 1.422 16.328 1 97.62 86 TYR A C 1
ATOM 674 O O . TYR A 1 86 ? -7.68 2.365 17.094 1 97.62 86 TYR A O 1
ATOM 682 N N . GLY A 1 87 ? -7.039 0.448 16.125 1 97.31 87 GLY A N 1
ATOM 683 C CA . GLY A 1 87 ? -5.711 0.522 16.719 1 97.31 87 GLY A CA 1
ATOM 684 C C . GLY A 1 87 ? -4.977 1.805 16.391 1 97.31 87 GLY A C 1
ATOM 685 O O . GLY A 1 87 ? -4.465 2.486 17.281 1 97.31 87 GLY A O 1
ATOM 686 N N . LYS A 1 88 ? -4.945 2.121 15.125 1 96.88 88 LYS A N 1
ATOM 687 C CA . LYS A 1 88 ? -4.262 3.338 14.695 1 96.88 88 LYS A CA 1
ATOM 688 C C . LYS A 1 88 ? -4.934 4.578 15.281 1 96.88 88 LYS A C 1
ATOM 690 O O . LYS A 1 88 ? -4.258 5.477 15.789 1 96.88 88 LYS A O 1
ATOM 695 N N . ALA A 1 89 ? -6.262 4.609 15.156 1 95.44 89 ALA A N 1
ATOM 696 C CA . ALA A 1 89 ? -7.016 5.766 15.633 1 95.44 89 ALA A CA 1
ATOM 697 C C . ALA A 1 89 ? -6.836 5.957 17.125 1 95.44 89 ALA A C 1
ATOM 699 O O . ALA A 1 89 ? -6.59 7.074 17.594 1 95.44 89 ALA A O 1
ATOM 700 N N . SER A 1 90 ? -6.969 4.926 17.844 1 95.19 90 SER A N 1
ATOM 701 C CA . SER A 1 90 ? -6.824 4.984 19.297 1 95.19 90 SER A CA 1
ATOM 702 C C . SER A 1 90 ? -5.422 5.438 19.703 1 95.19 90 SER A C 1
ATOM 704 O O . SER A 1 90 ? -5.266 6.281 20.578 1 95.19 90 SER A O 1
ATOM 706 N N . TYR A 1 91 ? -4.41 4.887 19.078 1 96.38 91 TYR A N 1
ATOM 707 C CA . TYR A 1 91 ? -3.027 5.27 19.344 1 96.38 91 TYR A CA 1
ATOM 708 C C . TYR A 1 91 ? -2.807 6.75 19.047 1 96.38 91 TYR A C 1
ATOM 710 O O . TYR A 1 91 ? -2.244 7.473 19.875 1 96.38 91 TYR A O 1
ATOM 718 N N . SER A 1 92 ? -3.279 7.188 17.906 1 95.19 92 SER A N 1
ATOM 719 C CA . SER A 1 92 ? -3.08 8.57 17.484 1 95.19 92 SER A CA 1
ATOM 720 C C . SER A 1 92 ? -3.816 9.539 18.406 1 95.19 92 SER A C 1
ATOM 722 O O . SER A 1 92 ? -3.311 10.625 18.703 1 95.19 92 SER A O 1
ATOM 724 N N . ASP A 1 93 ? -5.012 9.141 18.797 1 94.31 93 ASP A N 1
ATOM 725 C CA . ASP A 1 93 ? -5.812 9.984 19.672 1 94.31 93 ASP A CA 1
ATOM 726 C C . ASP A 1 93 ? -5.188 10.07 21.062 1 94.31 93 ASP A C 1
ATOM 728 O O . ASP A 1 93 ? -5.004 11.164 21.609 1 94.31 93 ASP A O 1
ATOM 732 N N . ARG A 1 94 ? -4.824 8.992 21.625 1 95.38 94 ARG A N 1
ATOM 733 C CA . ARG A 1 94 ? -4.25 8.945 22.969 1 95.38 94 ARG A CA 1
ATOM 734 C C . ARG A 1 94 ? -2.963 9.766 23.031 1 95.38 94 ARG A C 1
ATOM 736 O O . ARG A 1 94 ? -2.676 10.391 24.062 1 95.38 94 ARG A O 1
ATOM 743 N N . LYS A 1 95 ? -2.23 9.836 22.016 1 96.62 95 LYS A N 1
ATOM 744 C CA . LYS A 1 95 ? -0.955 10.547 22 1 96.62 95 LYS A CA 1
ATOM 745 C C . LYS A 1 95 ? -1.108 11.93 21.391 1 96.62 95 LYS A C 1
ATOM 747 O O . LYS A 1 95 ? -0.127 12.664 21.234 1 96.62 95 LYS A O 1
ATOM 752 N N . ALA A 1 96 ? -2.322 12.289 20.891 1 96.56 96 ALA A N 1
ATOM 753 C CA . ALA A 1 96 ? -2.658 13.578 20.297 1 96.56 96 ALA A CA 1
ATOM 754 C C . ALA A 1 96 ? -1.751 13.883 19.109 1 96.56 96 ALA A C 1
ATOM 756 O O . ALA A 1 96 ? -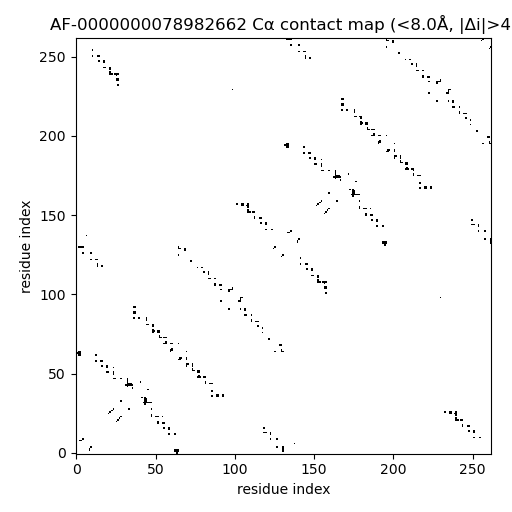1.215 14.984 19 1 96.56 96 ALA A O 1
ATOM 757 N N . LEU A 1 97 ? -1.549 12.898 18.312 1 96.12 97 LEU A N 1
ATOM 758 C CA . LEU A 1 97 ? -0.622 13.031 17.188 1 96.12 97 LEU A CA 1
ATOM 759 C C . LEU A 1 97 ? -1.187 13.969 16.125 1 96.12 97 LEU A C 1
ATOM 761 O O . LEU A 1 97 ? -2.385 13.938 15.836 1 96.12 97 LEU A O 1
ATOM 765 N N . GLN A 1 98 ? -0.221 14.727 15.555 1 96.31 98 GLN A N 1
ATOM 766 C CA . GLN A 1 98 ? -0.546 15.633 14.461 1 96.31 98 GLN A CA 1
ATOM 767 C C . GLN A 1 98 ? 0.341 15.367 13.242 1 96.31 98 GLN A C 1
ATOM 769 O O . GLN A 1 98 ? 1.435 14.812 13.383 1 96.31 98 GLN A O 1
ATOM 774 N N . PRO A 1 99 ? -0.137 15.836 12.047 1 95.06 99 PRO A N 1
ATOM 775 C CA . PRO A 1 99 ? 0.579 15.508 10.805 1 95.06 99 PRO A CA 1
ATOM 776 C C . PRO A 1 99 ? 1.974 16.125 10.75 1 95.06 99 PRO A C 1
ATOM 778 O O . PRO A 1 99 ? 2.783 15.766 9.898 1 95.06 99 PRO A O 1
ATOM 781 N N . ASN A 1 100 ? 2.293 17.047 11.578 1 93.75 100 ASN A N 1
ATOM 782 C CA . ASN A 1 100 ? 3.629 17.641 11.578 1 93.75 100 ASN A CA 1
ATOM 783 C C . ASN A 1 100 ? 4.594 16.844 12.445 1 93.75 100 ASN A C 1
ATOM 785 O O . ASN A 1 100 ? 5.766 17.203 12.57 1 93.75 100 ASN A O 1
ATOM 789 N N . GLN A 1 101 ? 4.148 15.773 13.008 1 96 101 GLN A N 1
ATOM 790 C CA . GLN A 1 101 ? 4.961 14.922 13.875 1 96 101 GLN A CA 1
ATOM 791 C C . GLN A 1 101 ? 5.32 13.609 13.172 1 96 101 GLN A C 1
ATOM 793 O O . GLN A 1 101 ? 4.469 13 12.523 1 96 101 GLN A O 1
ATOM 798 N N . ALA A 1 102 ? 6.551 13.172 13.375 1 95.56 102 ALA A N 1
ATOM 799 C CA . ALA A 1 102 ? 7.02 11.93 12.758 1 95.56 102 ALA A CA 1
ATOM 800 C C . ALA A 1 102 ? 6.164 10.742 13.195 1 95.56 102 ALA A C 1
ATOM 802 O O . ALA A 1 102 ? 5.848 9.867 12.391 1 95.56 102 ALA A O 1
ATOM 803 N N . LYS A 1 103 ? 5.809 10.75 14.445 1 97.38 103 LYS A N 1
ATOM 804 C CA . LYS A 1 103 ? 5.074 9.625 15 1 97.38 103 LYS A CA 1
ATOM 805 C C . LYS A 1 103 ? 3.717 9.461 14.328 1 97.38 103 LYS A C 1
ATOM 807 O O . LYS A 1 103 ? 3.207 8.344 14.203 1 97.38 103 LYS A O 1
ATOM 812 N N . TYR A 1 104 ? 3.121 10.539 13.883 1 97.56 104 TYR A N 1
ATOM 813 C CA . TYR A 1 104 ? 1.884 10.484 13.117 1 97.56 104 TYR A CA 1
ATOM 814 C C . TYR A 1 104 ? 2.061 9.641 11.859 1 97.56 104 TYR A C 1
ATOM 816 O O . TYR A 1 104 ? 1.242 8.766 11.57 1 97.56 104 TYR A O 1
ATOM 824 N N . TRP A 1 105 ? 3.148 9.82 11.25 1 97.25 105 TRP A N 1
ATOM 825 C CA . TRP A 1 105 ? 3.406 9.148 9.977 1 97.25 105 TRP A CA 1
ATOM 826 C C . TRP A 1 105 ? 3.912 7.73 10.203 1 97.25 105 TRP A C 1
ATOM 828 O O . TRP A 1 105 ? 3.697 6.852 9.367 1 97.25 105 TRP A O 1
ATOM 838 N N . HIS A 1 106 ? 4.574 7.469 11.352 1 98.5 106 HIS A N 1
ATOM 839 C CA . HIS A 1 106 ? 4.887 6.09 11.711 1 98.5 106 HIS A CA 1
ATOM 840 C C . HIS A 1 106 ? 3.617 5.262 11.883 1 98.5 106 HIS A C 1
ATOM 842 O O . HIS A 1 106 ? 3.533 4.137 11.391 1 98.5 106 HIS A O 1
ATOM 848 N N . ALA A 1 107 ? 2.658 5.871 12.531 1 98.19 107 ALA A N 1
ATOM 849 C CA . ALA A 1 107 ? 1.378 5.195 12.727 1 98.19 107 ALA A CA 1
ATOM 850 C C . ALA A 1 107 ? 0.663 4.973 11.398 1 98.19 107 ALA A C 1
ATOM 852 O O . ALA A 1 107 ? 0.106 3.898 11.156 1 98.19 107 ALA A O 1
ATOM 853 N N . MET A 1 108 ? 0.716 5.957 10.586 1 97.62 108 MET A N 1
ATOM 854 C CA . MET A 1 108 ? 0.108 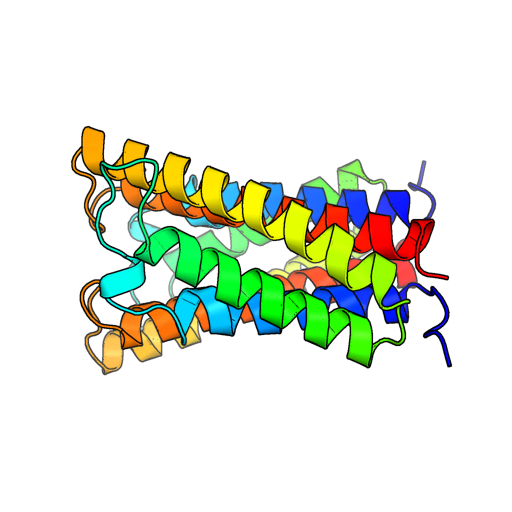5.852 9.266 1 97.62 108 MET A CA 1
ATOM 855 C C . MET A 1 108 ? 0.772 4.746 8.453 1 97.62 108 MET A C 1
ATOM 857 O O . MET A 1 108 ? 0.088 3.93 7.832 1 97.62 108 MET A O 1
ATOM 861 N N . GLY A 1 109 ? 2.066 4.75 8.453 1 98.5 109 GLY A N 1
ATOM 862 C CA . GLY A 1 109 ? 2.801 3.736 7.715 1 98.5 109 GLY A CA 1
ATOM 863 C C . GLY A 1 109 ? 2.527 2.326 8.203 1 98.5 109 GLY A C 1
ATOM 864 O O . GLY A 1 109 ? 2.383 1.402 7.402 1 98.5 109 GLY A O 1
ATOM 865 N N . PHE A 1 110 ? 2.523 2.195 9.484 1 98.75 110 PHE A N 1
ATOM 866 C CA . PHE A 1 110 ? 2.246 0.886 10.062 1 98.75 110 PHE A CA 1
ATOM 867 C C . PHE A 1 110 ? 0.828 0.437 9.734 1 98.75 110 PHE A C 1
ATOM 869 O O . PHE A 1 110 ? 0.595 -0.737 9.438 1 98.75 110 PHE A O 1
ATOM 876 N N . ASP A 1 111 ? -0.093 1.344 9.773 1 98.69 111 ASP A N 1
ATOM 877 C CA . ASP A 1 111 ? -1.475 1.098 9.375 1 98.69 111 ASP A CA 1
ATOM 878 C C . ASP A 1 111 ? -1.55 0.606 7.93 1 98.69 111 ASP A C 1
ATOM 880 O O . ASP A 1 111 ? -2.17 -0.422 7.648 1 98.69 111 ASP A O 1
ATOM 884 N N . GLN A 1 112 ? -0.899 1.311 7.02 1 98.69 112 GLN A N 1
ATOM 885 C CA . GLN A 1 112 ? -0.867 0.928 5.613 1 98.69 112 GLN A CA 1
ATOM 886 C C . GLN A 1 112 ? -0.212 -0.439 5.43 1 98.69 112 GLN A C 1
ATOM 888 O O . GLN A 1 112 ? -0.679 -1.254 4.633 1 98.69 112 GLN A O 1
ATOM 893 N N . PHE A 1 113 ? 0.8 -0.679 6.211 1 98.88 113 PHE A N 1
ATOM 894 C CA . PHE A 1 113 ? 1.503 -1.956 6.176 1 98.88 113 PHE A CA 1
ATOM 895 C C . PHE A 1 113 ? 0.563 -3.102 6.535 1 98.88 113 PHE A C 1
ATOM 897 O O . PHE A 1 113 ? 0.494 -4.102 5.82 1 98.88 113 PHE A O 1
ATOM 904 N N . LEU A 1 114 ? -0.155 -2.943 7.547 1 98.88 114 LEU A N 1
ATOM 905 C CA . LEU A 1 114 ? -1.066 -3.986 8.008 1 98.88 114 LEU A CA 1
ATOM 906 C C . LEU A 1 114 ? -2.18 -4.219 6.992 1 98.88 114 LEU A C 1
ATOM 908 O O . LEU A 1 114 ? -2.598 -5.359 6.773 1 98.88 114 LEU A O 1
ATOM 912 N N . HIS A 1 115 ? -2.676 -3.205 6.383 1 98.94 115 HIS A N 1
ATOM 913 C CA . HIS A 1 115 ? -3.709 -3.365 5.367 1 98.94 115 HIS A CA 1
ATOM 914 C C . HIS A 1 115 ? -3.168 -4.094 4.141 1 98.94 115 HIS A C 1
ATOM 916 O O . HIS A 1 115 ? -3.842 -4.961 3.58 1 98.94 115 HIS A O 1
ATOM 922 N N . GLN A 1 116 ? -1.988 -3.766 3.787 1 98.88 116 GLN A N 1
ATOM 923 C CA . GLN A 1 116 ? -1.398 -4.469 2.652 1 98.88 116 GLN A CA 1
ATOM 924 C C . GLN A 1 116 ? -1.185 -5.945 2.971 1 98.88 116 GLN A C 1
ATOM 926 O O . GLN A 1 116 ? -1.368 -6.805 2.105 1 98.88 116 GLN A O 1
ATOM 931 N N . LEU A 1 117 ? -0.764 -6.223 4.199 1 98.88 117 LEU A N 1
ATOM 932 C CA . LEU A 1 117 ? -0.646 -7.621 4.598 1 98.88 117 LEU A CA 1
ATOM 933 C C . LEU A 1 117 ? -1.997 -8.328 4.527 1 98.88 117 LEU A C 1
ATOM 935 O O . LEU A 1 117 ? -2.072 -9.5 4.172 1 98.88 117 LEU A O 1
ATOM 939 N N . THR A 1 118 ? -3.02 -7.617 4.906 1 98.88 118 THR A N 1
ATOM 940 C CA . THR A 1 118 ? -4.371 -8.156 4.797 1 98.88 118 THR A CA 1
ATOM 941 C C . THR A 1 118 ? -4.688 -8.523 3.352 1 98.88 118 THR A C 1
ATOM 943 O O . THR A 1 118 ? -5.238 -9.594 3.084 1 98.88 118 THR A O 1
ATOM 946 N N . TYR A 1 119 ? -4.309 -7.715 2.389 1 98.88 119 TYR A N 1
ATOM 947 C CA . TYR A 1 119 ? -4.59 -7.98 0.981 1 98.88 119 TYR A CA 1
ATOM 948 C C . TYR A 1 119 ? -3.783 -9.172 0.482 1 98.88 119 TYR A C 1
ATOM 950 O O . TYR A 1 119 ? -4.266 -9.953 -0.343 1 98.88 119 TYR A O 1
ATOM 958 N N . LEU A 1 120 ? -2.557 -9.297 0.968 1 98.81 120 LEU A N 1
ATOM 959 C CA . LEU A 1 120 ? -1.766 -10.469 0.593 1 98.81 120 LEU A CA 1
ATOM 960 C C . LEU A 1 120 ? -2.406 -11.75 1.117 1 98.81 120 LEU A C 1
ATOM 962 O O . LEU A 1 120 ? -2.447 -12.758 0.413 1 98.81 120 LEU A O 1
ATOM 966 N N . ALA A 1 121 ? -2.908 -11.711 2.338 1 98.75 121 ALA A N 1
ATOM 967 C CA . ALA A 1 121 ? -3.596 -12.867 2.908 1 98.75 121 ALA A CA 1
ATOM 968 C C . ALA A 1 121 ? -4.863 -13.188 2.123 1 98.75 121 ALA A C 1
ATOM 970 O O . ALA A 1 121 ? -5.168 -14.359 1.882 1 98.75 121 ALA A O 1
ATOM 971 N N . MET A 1 122 ? -5.559 -12.195 1.744 1 98.75 122 MET A N 1
ATOM 972 C CA . MET A 1 122 ? -6.781 -12.391 0.969 1 98.75 122 MET A CA 1
ATOM 973 C C . MET A 1 122 ? -6.469 -12.992 -0.397 1 98.75 122 MET A C 1
ATOM 975 O O . MET A 1 122 ? -7.199 -13.852 -0.883 1 98.75 122 MET A O 1
ATOM 979 N N . ALA A 1 123 ? -5.422 -12.477 -1.004 1 98.25 123 ALA A N 1
ATOM 980 C CA . ALA A 1 123 ? -5 -13.023 -2.291 1 98.25 123 ALA A CA 1
ATOM 981 C C . ALA A 1 123 ? -4.586 -14.484 -2.16 1 98.25 123 ALA A C 1
ATOM 983 O O . ALA A 1 123 ? -4.918 -15.312 -3.016 1 98.25 123 ALA A O 1
ATOM 984 N N . TRP A 1 124 ? -3.865 -14.773 -1.078 1 98.12 124 TRP A N 1
ATOM 985 C CA . TRP A 1 124 ? -3.508 -16.156 -0.796 1 98.12 124 TRP A CA 1
ATOM 986 C C . TRP A 1 124 ? -4.754 -17.016 -0.644 1 98.12 124 TRP A C 1
ATOM 988 O O . TRP A 1 124 ? -4.832 -18.125 -1.201 1 98.12 124 TRP A O 1
ATOM 998 N N . ALA A 1 125 ? -5.719 -16.562 0.115 1 98.12 125 ALA A N 1
ATOM 999 C CA . ALA A 1 125 ? -6.957 -17.312 0.328 1 98.12 125 ALA A CA 1
ATOM 1000 C C . ALA A 1 125 ? -7.691 -17.547 -0.99 1 98.12 125 ALA A C 1
ATOM 1002 O O . ALA A 1 125 ? -8.273 -18.609 -1.203 1 98.12 125 ALA A O 1
ATOM 1003 N N . TRP A 1 126 ? -7.672 -16.516 -1.837 1 97.44 126 TRP A N 1
ATOM 1004 C CA . TRP A 1 126 ? -8.305 -16.641 -3.146 1 97.44 126 TRP A CA 1
ATOM 1005 C C . TRP A 1 126 ? -7.66 -17.766 -3.951 1 97.44 126 TRP A C 1
ATOM 1007 O O . TRP A 1 126 ? -8.359 -18.594 -4.547 1 97.44 126 TRP A O 1
ATOM 1017 N N . VAL A 1 127 ? -6.344 -17.859 -3.92 1 96.62 127 VAL A N 1
ATOM 1018 C CA . VAL A 1 127 ? -5.598 -18.891 -4.645 1 96.62 127 VAL A CA 1
ATOM 1019 C C . VAL A 1 127 ? -5.918 -20.266 -4.062 1 96.62 127 VAL A C 1
ATOM 1021 O O . VAL A 1 127 ? -6.102 -21.234 -4.809 1 96.62 127 VAL A O 1
ATOM 1024 N N . GLU A 1 128 ? -6.105 -20.328 -2.768 1 96 128 GLU A N 1
ATOM 1025 C CA . GLU A 1 128 ? -6.23 -21.609 -2.082 1 96 128 GLU A CA 1
ATOM 1026 C C . GLU A 1 128 ? -7.668 -22.125 -2.121 1 96 128 GLU A C 1
ATOM 1028 O O . GLU A 1 128 ? -7.902 -23.328 -2.236 1 96 128 GLU A O 1
ATOM 1033 N N . PHE A 1 129 ? -8.609 -21.188 -2.131 1 94.88 129 PHE A N 1
ATOM 1034 C CA . PHE A 1 129 ? -9.938 -21.672 -1.785 1 94.88 129 PHE A CA 1
ATOM 1035 C C . PHE A 1 129 ? -10.961 -21.266 -2.84 1 94.88 129 PHE A C 1
ATOM 1037 O O . PHE A 1 129 ? -12.102 -21.734 -2.824 1 94.88 129 PHE A O 1
ATOM 1044 N N . ALA A 1 130 ? -10.648 -20.375 -3.734 1 88.31 130 ALA A N 1
ATOM 1045 C CA . ALA A 1 130 ? -11.68 -19.828 -4.613 1 88.31 130 ALA A CA 1
ATOM 1046 C C . ALA A 1 130 ? -11.609 -20.453 -6 1 88.31 130 ALA A C 1
ATOM 1048 O O . ALA A 1 130 ? -12.039 -19.844 -6.984 1 88.31 130 ALA A O 1
ATOM 1049 N N . HIS A 1 131 ? -11.023 -21.531 -6.281 1 77.75 131 HIS A N 1
ATOM 1050 C CA . HIS A 1 131 ? -10.977 -22.172 -7.594 1 77.75 131 HIS A CA 1
ATOM 1051 C C . HIS A 1 131 ? -11.461 -23.609 -7.516 1 77.75 131 HIS A C 1
ATOM 1053 O O . HIS A 1 131 ? -11.43 -24.234 -6.449 1 77.75 131 HIS A O 1
ATOM 1059 N N . MET B 1 1 ? 21.547 -20.172 -3.609 1 56.69 1 MET B N 1
ATOM 1060 C CA . MET B 1 1 ? 20.375 -20.938 -4.059 1 56.69 1 MET B CA 1
ATOM 1061 C C . MET B 1 1 ? 19.188 -20.016 -4.301 1 56.69 1 MET B C 1
ATOM 1063 O O . MET B 1 1 ? 18.844 -19.188 -3.453 1 56.69 1 MET B O 1
ATOM 1067 N N . PHE B 1 2 ? 18.609 -19.969 -5.582 1 77.88 2 PHE B N 1
ATOM 1068 C CA . PHE B 1 2 ? 17.531 -19.109 -6.039 1 77.88 2 PHE B CA 1
ATOM 1069 C C . PHE B 1 2 ? 16.188 -19.562 -5.461 1 77.88 2 PHE B C 1
ATOM 1071 O O . PHE B 1 2 ? 15.938 -20.766 -5.336 1 77.88 2 PHE B O 1
ATOM 1078 N N . LEU B 1 3 ? 15.531 -18.734 -4.656 1 81.25 3 LEU B N 1
ATOM 1079 C CA . LEU B 1 3 ? 14.172 -19.031 -4.219 1 81.25 3 LEU B CA 1
ATOM 1080 C C . LEU B 1 3 ? 13.297 -19.422 -5.398 1 81.25 3 LEU B C 1
ATOM 1082 O O . LEU B 1 3 ? 13.164 -18.672 -6.363 1 81.25 3 LEU B O 1
ATOM 1086 N N . PRO B 1 4 ? 12.859 -20.688 -5.367 1 89.19 4 PRO B N 1
ATOM 1087 C CA . PRO B 1 4 ? 12 -21.062 -6.492 1 89.19 4 PRO B CA 1
ATOM 1088 C C . PRO B 1 4 ? 10.758 -20.188 -6.598 1 89.19 4 PRO B C 1
ATOM 1090 O O . PRO B 1 4 ? 10.227 -19.734 -5.582 1 89.19 4 PRO B O 1
ATOM 1093 N N . VAL B 1 5 ? 10.312 -19.969 -7.809 1 90 5 VAL B N 1
ATOM 1094 C CA . VAL B 1 5 ? 9.125 -19.141 -8.031 1 90 5 VAL B CA 1
ATOM 1095 C C . VAL B 1 5 ? 7.871 -19.969 -7.781 1 90 5 VAL B C 1
ATOM 1097 O O . VAL B 1 5 ? 7.586 -20.922 -8.516 1 90 5 VAL B O 1
ATOM 1100 N N . THR B 1 6 ? 7.215 -19.703 -6.719 1 92.75 6 THR B N 1
ATOM 1101 C CA . THR B 1 6 ? 5.918 -20.234 -6.324 1 92.75 6 THR B CA 1
ATOM 1102 C C . THR B 1 6 ? 4.98 -19.109 -5.891 1 92.75 6 THR B C 1
ATOM 1104 O O . THR B 1 6 ? 5.402 -17.953 -5.766 1 92.75 6 THR B O 1
ATOM 1107 N N . ILE B 1 7 ? 3.779 -19.422 -5.742 1 93.94 7 ILE B N 1
ATOM 1108 C CA . ILE B 1 7 ? 2.83 -18.453 -5.203 1 93.94 7 ILE B CA 1
ATOM 1109 C C . ILE B 1 7 ? 3.305 -17.969 -3.832 1 93.94 7 ILE B C 1
ATOM 1111 O O . ILE B 1 7 ? 3.273 -16.781 -3.541 1 93.94 7 ILE B O 1
ATOM 1115 N N . GLY B 1 8 ? 3.77 -18.906 -3.074 1 95.25 8 GLY B N 1
ATOM 1116 C CA . GLY B 1 8 ? 4.258 -18.578 -1.745 1 95.25 8 GLY B CA 1
ATOM 1117 C C . GLY B 1 8 ? 5.434 -17.609 -1.762 1 95.25 8 GLY B C 1
ATOM 1118 O O . GLY B 1 8 ? 5.461 -16.641 -0.995 1 95.25 8 GLY B O 1
ATOM 1119 N N . SER B 1 9 ? 6.402 -17.922 -2.596 1 96 9 SER B N 1
ATOM 1120 C CA . SER B 1 9 ? 7.57 -17.047 -2.645 1 96 9 SER B CA 1
ATOM 1121 C C . SER B 1 9 ? 7.219 -15.688 -3.238 1 96 9 SER B C 1
ATOM 1123 O O . SER B 1 9 ? 7.793 -14.672 -2.848 1 96 9 SER B O 1
ATOM 1125 N N . LEU B 1 10 ? 6.277 -15.641 -4.16 1 97.5 10 LEU B N 1
ATOM 1126 C CA . LEU B 1 10 ? 5.824 -14.367 -4.707 1 97.5 10 LEU B CA 1
ATOM 1127 C C . LEU B 1 10 ? 5.16 -13.516 -3.631 1 97.5 10 LEU B C 1
ATOM 1129 O O . LEU B 1 10 ? 5.457 -12.32 -3.504 1 97.5 10 LEU B O 1
ATOM 1133 N N . LEU B 1 11 ? 4.32 -14.125 -2.846 1 98.19 11 LEU B N 1
ATOM 1134 C CA . LEU B 1 11 ? 3.658 -13.414 -1.759 1 98.19 11 LEU B CA 1
ATOM 1135 C C . LEU B 1 11 ? 4.668 -12.977 -0.702 1 98.19 11 LEU B C 1
ATOM 1137 O O . LEU B 1 11 ? 4.531 -11.898 -0.115 1 98.19 11 LEU B O 1
ATOM 1141 N N . LEU B 1 12 ? 5.641 -13.805 -0.494 1 97.75 12 LEU B N 1
ATOM 1142 C CA . LEU B 1 12 ? 6.707 -13.445 0.438 1 97.75 12 LEU B CA 1
ATOM 1143 C C . LEU B 1 12 ? 7.469 -12.219 -0.05 1 97.75 12 LEU B C 1
ATOM 1145 O O . LEU B 1 12 ? 7.727 -11.297 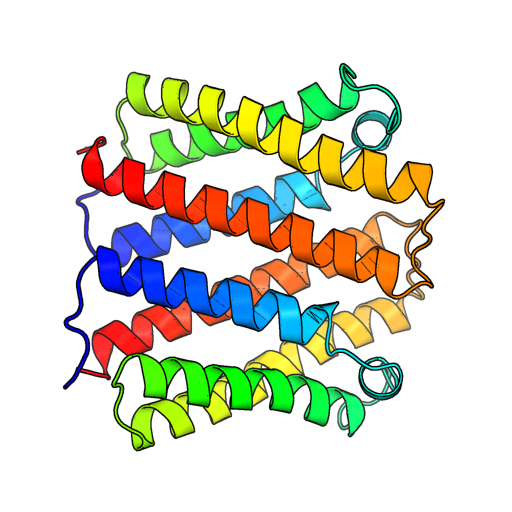0.724 1 97.75 12 LEU B O 1
ATOM 1149 N N . VAL B 1 13 ? 7.859 -12.219 -1.314 1 98.12 13 VAL B N 1
ATOM 1150 C CA . VAL B 1 13 ? 8.578 -11.102 -1.901 1 98.12 13 VAL B CA 1
ATOM 1151 C C . VAL B 1 13 ? 7.738 -9.828 -1.792 1 98.12 13 VAL B C 1
ATOM 1153 O O . VAL B 1 13 ? 8.25 -8.766 -1.422 1 98.12 13 VAL B O 1
ATOM 1156 N N . LEU B 1 14 ? 6.473 -9.984 -2.061 1 98.75 14 LEU B N 1
ATOM 1157 C CA . LEU B 1 14 ? 5.574 -8.836 -1.962 1 98.75 14 LEU B CA 1
ATOM 1158 C C . LEU B 1 14 ? 5.449 -8.367 -0.517 1 98.75 14 LEU B C 1
ATOM 1160 O O . LEU B 1 14 ? 5.387 -7.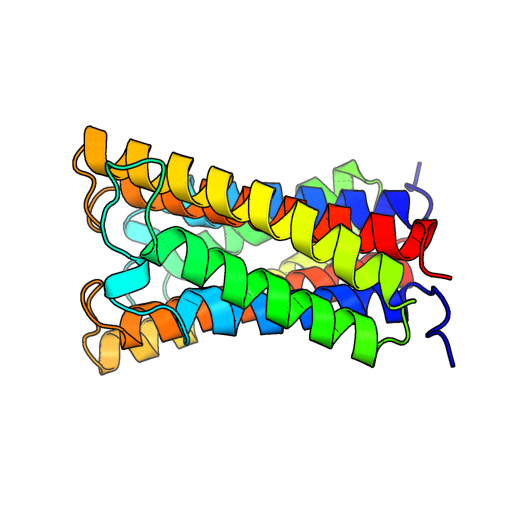164 -0.252 1 98.75 14 LEU B O 1
ATOM 1164 N N . GLY B 1 15 ? 5.402 -9.289 0.425 1 98.81 15 GLY B N 1
ATOM 1165 C CA . GLY B 1 15 ? 5.434 -8.93 1.834 1 98.81 15 GLY B CA 1
ATOM 1166 C C . GLY B 1 15 ? 6.691 -8.172 2.23 1 98.81 15 GLY B C 1
ATOM 1167 O O . GLY B 1 15 ? 6.625 -7.199 2.979 1 98.81 15 GLY B O 1
ATOM 1168 N N . LEU B 1 16 ? 7.789 -8.617 1.753 1 98.62 16 LEU B N 1
ATOM 1169 C CA . LEU B 1 16 ? 9.062 -7.957 2.025 1 98.62 16 LEU B CA 1
ATOM 1170 C C . LEU B 1 16 ? 9.086 -6.555 1.433 1 98.62 16 LEU B C 1
ATOM 1172 O O . LEU B 1 16 ? 9.648 -5.633 2.027 1 98.62 16 LEU B O 1
ATOM 1176 N N . PHE B 1 17 ? 8.469 -6.414 0.234 1 98.81 17 PHE B N 1
ATOM 1177 C CA . PHE B 1 17 ? 8.352 -5.082 -0.346 1 98.81 17 PHE B CA 1
ATOM 1178 C C . PHE B 1 17 ? 7.57 -4.16 0.576 1 98.81 17 PHE B C 1
ATOM 1180 O O . PHE B 1 17 ? 7.891 -2.975 0.695 1 98.81 17 PHE B O 1
ATOM 1187 N N . GLN B 1 18 ? 6.547 -4.703 1.229 1 98.88 18 GLN B N 1
ATOM 1188 C CA . GLN B 1 18 ? 5.75 -3.873 2.125 1 98.88 18 GLN B CA 1
ATOM 1189 C C . GLN B 1 18 ? 6.551 -3.465 3.357 1 98.88 18 GLN B C 1
ATOM 1191 O O . GLN B 1 18 ? 6.41 -2.346 3.855 1 98.88 18 GLN B O 1
ATOM 1196 N N . ILE B 1 19 ? 7.336 -4.359 3.857 1 98.81 19 ILE B N 1
ATOM 1197 C CA . ILE B 1 19 ? 8.203 -4.031 4.98 1 98.81 19 ILE B CA 1
ATOM 1198 C C . ILE B 1 19 ? 9.172 -2.922 4.578 1 98.81 19 ILE B C 1
ATOM 1200 O O . ILE B 1 19 ? 9.297 -1.914 5.277 1 98.81 19 ILE B O 1
ATOM 1204 N N . LYS B 1 20 ? 9.797 -3.129 3.469 1 98.81 20 LYS B N 1
ATOM 1205 C CA . LYS B 1 20 ? 10.727 -2.127 2.949 1 98.81 20 LYS B CA 1
ATOM 1206 C C . LYS B 1 20 ? 10.031 -0.782 2.76 1 98.81 20 LYS B C 1
ATOM 1208 O O . LYS B 1 20 ? 10.57 0.26 3.129 1 98.81 20 LYS B O 1
ATOM 1213 N N . HIS B 1 21 ? 8.891 -0.791 2.162 1 98.81 21 HIS B N 1
ATOM 1214 C CA . HIS B 1 21 ? 8.133 0.425 1.883 1 98.81 21 HIS B CA 1
ATOM 1215 C C . HIS B 1 21 ? 7.797 1.17 3.17 1 98.81 21 HIS B C 1
ATOM 1217 O O . HIS B 1 21 ? 7.965 2.389 3.25 1 98.81 21 HIS B O 1
ATOM 1223 N N . MET B 1 22 ? 7.316 0.378 4.148 1 98.75 22 MET B N 1
ATOM 1224 C CA . MET B 1 22 ? 6.961 0.982 5.43 1 98.75 22 MET B CA 1
ATOM 1225 C C . MET B 1 22 ? 8.156 1.712 6.039 1 98.75 22 MET B C 1
ATOM 1227 O O . MET B 1 22 ? 8.047 2.881 6.414 1 98.75 22 MET B O 1
ATOM 1231 N N . PHE B 1 23 ? 9.258 1.085 6.098 1 98.75 23 PHE B N 1
ATOM 1232 C CA . PHE B 1 23 ? 10.414 1.7 6.734 1 98.75 23 PHE B CA 1
ATOM 1233 C C . PHE B 1 23 ? 10.945 2.855 5.891 1 98.75 23 PHE B C 1
ATOM 1235 O O . PHE B 1 23 ? 11.234 3.932 6.418 1 98.75 23 PHE B O 1
ATOM 1242 N N . ALA B 1 24 ? 11.055 2.701 4.609 1 98.69 24 ALA B N 1
ATOM 1243 C CA . ALA B 1 24 ? 11.633 3.727 3.746 1 98.69 24 ALA B CA 1
ATOM 1244 C C . ALA B 1 24 ? 10.758 4.977 3.717 1 98.69 24 ALA B C 1
ATOM 1246 O O . ALA B 1 24 ? 11.258 6.098 3.838 1 98.69 24 ALA B O 1
ATOM 1247 N N . ASP B 1 25 ? 9.484 4.777 3.65 1 98.31 25 ASP B N 1
ATOM 1248 C CA . ASP B 1 25 ? 8.578 5.902 3.455 1 98.31 25 ASP B CA 1
ATOM 1249 C C . ASP B 1 25 ? 8.219 6.559 4.789 1 98.31 25 ASP B C 1
ATOM 1251 O O . ASP B 1 25 ? 7.914 7.75 4.84 1 98.31 25 ASP B O 1
ATOM 1255 N N . PHE B 1 26 ? 8.25 5.777 5.875 1 98.31 26 PHE B N 1
ATOM 1256 C CA . PHE B 1 26 ? 7.59 6.336 7.051 1 98.31 26 PHE B CA 1
ATOM 1257 C C . PHE B 1 26 ? 8.547 6.387 8.234 1 98.31 26 PHE B C 1
ATOM 1259 O O . PHE B 1 26 ? 8.422 7.254 9.102 1 98.31 26 PHE B O 1
ATOM 1266 N N . PHE B 1 27 ? 9.523 5.551 8.258 1 98.44 27 PHE B N 1
ATOM 1267 C CA . PHE B 1 27 ? 10.398 5.504 9.422 1 98.44 27 PHE B CA 1
ATOM 1268 C C . PHE B 1 27 ? 11.758 6.113 9.102 1 98.44 27 PHE B C 1
ATOM 1270 O O . PHE B 1 27 ? 12.414 6.66 9.984 1 98.44 27 PHE B O 1
ATOM 1277 N N . LEU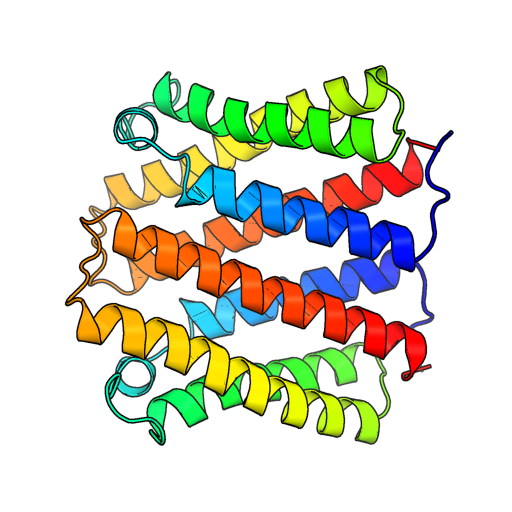 B 1 28 ? 12.141 6.066 7.84 1 98.25 28 LEU B N 1
ATOM 1278 C CA . LEU B 1 28 ? 13.484 6.504 7.473 1 98.25 28 LEU B CA 1
ATOM 1279 C C . LEU B 1 28 ? 13.43 7.809 6.68 1 98.25 28 LEU B C 1
ATOM 1281 O O . LEU B 1 28 ? 14.469 8.328 6.27 1 98.25 28 LEU B O 1
ATOM 1285 N N . GLN B 1 29 ? 12.305 8.312 6.449 1 95.94 29 GLN B N 1
ATOM 1286 C CA . GLN B 1 29 ? 12.156 9.578 5.738 1 95.94 29 GLN B CA 1
ATOM 1287 C C . GLN B 1 29 ? 12.562 10.758 6.613 1 95.94 29 GLN B C 1
ATOM 1289 O O . GLN B 1 29 ? 12.023 10.945 7.707 1 95.94 29 GLN B O 1
ATOM 1294 N N . THR B 1 30 ? 13.492 11.578 6.191 1 95.69 30 THR B N 1
ATOM 1295 C CA . THR B 1 30 ? 14.016 12.719 6.941 1 95.69 30 THR B CA 1
ATOM 1296 C C . THR B 1 30 ? 13.422 14.023 6.43 1 95.69 30 THR B C 1
ATOM 1298 O O . THR B 1 30 ? 12.867 14.07 5.328 1 95.69 30 THR B O 1
ATOM 1301 N N . PRO B 1 31 ? 13.578 15.086 7.23 1 94 31 PRO B N 1
ATOM 1302 C CA . PRO B 1 31 ? 13.102 16.391 6.762 1 94 31 PRO B CA 1
ATOM 1303 C C . PRO B 1 31 ? 13.773 16.828 5.461 1 94 31 PRO B C 1
ATOM 1305 O O . PRO B 1 31 ? 13.133 17.453 4.617 1 94 31 PRO B O 1
ATOM 1308 N N . ARG B 1 32 ? 15.039 16.5 5.305 1 94.31 32 ARG B N 1
ATOM 1309 C CA . ARG B 1 32 ? 15.734 16.828 4.062 1 94.31 32 ARG B CA 1
ATOM 1310 C C . ARG B 1 32 ? 15.086 16.125 2.873 1 94.31 32 ARG B C 1
ATOM 1312 O O . ARG B 1 32 ? 14.922 16.719 1.809 1 94.31 32 ARG B O 1
ATOM 1319 N N . MET B 1 33 ? 14.617 14.93 3.025 1 95.25 33 MET B N 1
ATOM 1320 C CA . MET B 1 33 ? 13.992 14.133 1.972 1 95.25 33 MET B CA 1
ATOM 1321 C C . MET B 1 33 ? 12.625 14.688 1.604 1 95.25 33 MET B C 1
ATOM 1323 O O . MET B 1 33 ? 12.133 14.461 0.497 1 95.25 33 MET B O 1
ATOM 1327 N N . LEU B 1 34 ? 12.102 15.391 2.508 1 91.5 34 LEU B N 1
ATOM 1328 C CA . LEU B 1 34 ? 10.766 15.93 2.297 1 91.5 34 LEU B CA 1
ATOM 1329 C C . LEU B 1 34 ? 10.828 17.359 1.761 1 91.5 34 LEU B C 1
ATOM 1331 O O . LEU B 1 34 ? 9.805 17.938 1.412 1 91.5 34 LEU B O 1
ATOM 1335 N N . SER B 1 35 ? 11.938 17.875 1.618 1 89.62 35 SER B N 1
ATOM 1336 C CA . SER B 1 35 ? 12.094 19.281 1.257 1 89.62 35 SER B CA 1
ATOM 1337 C C . SER B 1 35 ? 12.203 19.453 -0.254 1 89.62 35 SER B C 1
ATOM 1339 O O . SER B 1 35 ? 12.203 18.469 -0.999 1 89.62 35 SER B O 1
ATOM 1341 N N . GLY B 1 36 ? 12.172 20.719 -0.743 1 87.75 36 GLY B N 1
ATOM 1342 C CA . GLY B 1 36 ? 12.469 21.078 -2.121 1 87.75 36 GLY B CA 1
ATOM 1343 C C . GLY B 1 36 ? 11.43 20.578 -3.104 1 87.75 36 GLY B C 1
ATOM 1344 O O . GLY B 1 36 ? 11.766 20.062 -4.172 1 87.75 36 GLY B O 1
ATOM 1345 N N . ARG B 1 37 ? 10.234 20.672 -2.773 1 84.56 37 ARG B N 1
ATOM 1346 C CA . ARG B 1 37 ? 9.125 20.094 -3.531 1 84.56 37 ARG B CA 1
ATOM 1347 C C . ARG B 1 37 ? 8.992 20.766 -4.898 1 84.56 37 ARG B C 1
ATOM 1349 O O . ARG B 1 37 ? 8.516 20.141 -5.852 1 84.56 37 ARG B O 1
ATOM 1356 N N . CYS B 1 38 ? 9.531 21.891 -5.102 1 85.75 38 CYS B N 1
ATOM 1357 C CA . CYS B 1 38 ? 9.367 22.672 -6.324 1 85.75 38 CYS B CA 1
ATOM 1358 C C . CYS B 1 38 ? 10.508 22.406 -7.301 1 85.75 38 CYS B C 1
ATOM 1360 O O . CYS B 1 38 ? 10.43 22.766 -8.469 1 85.75 38 CYS B O 1
ATOM 1362 N N . GLN B 1 39 ? 11.438 21.734 -6.887 1 92.31 39 GLN B N 1
ATOM 1363 C CA . GLN B 1 39 ? 12.602 21.453 -7.719 1 92.31 39 GLN B CA 1
ATOM 1364 C C . GLN B 1 39 ? 12.586 20.016 -8.219 1 92.31 39 GLN B C 1
ATOM 1366 O O . GLN B 1 39 ? 12.43 19.078 -7.438 1 92.31 39 GLN B O 1
ATOM 1371 N N . TYR B 1 40 ? 12.719 19.922 -9.469 1 94.19 40 TYR B N 1
ATOM 1372 C CA . TYR B 1 40 ? 12.742 18.578 -10.008 1 94.19 40 TYR B CA 1
ATOM 1373 C C . TYR B 1 40 ? 13.93 17.797 -9.461 1 94.19 40 TYR B C 1
ATOM 1375 O O . TYR B 1 40 ? 13.758 16.75 -8.836 1 94.19 40 TYR B O 1
ATOM 1383 N N . TRP B 1 41 ? 15.156 18.359 -9.805 1 93.5 41 TRP B N 1
ATOM 1384 C CA . TRP B 1 41 ? 16.328 17.719 -9.227 1 93.5 41 TRP B CA 1
ATOM 1385 C C . TRP B 1 41 ? 16.594 18.219 -7.812 1 93.5 41 TRP B C 1
ATOM 1387 O O . TRP B 1 41 ? 16.828 19.406 -7.602 1 93.5 41 TRP B O 1
ATOM 1397 N N . HIS B 1 42 ? 16.453 17.359 -6.879 1 93.94 42 HIS B N 1
ATOM 1398 C CA . HIS B 1 42 ? 16.656 17.641 -5.461 1 93.94 42 HIS B CA 1
ATOM 1399 C C . HIS B 1 42 ? 17.344 16.469 -4.766 1 93.94 42 HIS B C 1
ATOM 1401 O O . HIS B 1 42 ? 16.938 15.312 -4.926 1 93.94 42 HIS B O 1
ATOM 1407 N N . LEU B 1 43 ? 18.281 16.797 -4.039 1 95 43 LEU B N 1
ATOM 1408 C CA . LEU B 1 43 ? 19.109 15.781 -3.406 1 95 43 LEU B CA 1
ATOM 1409 C C . LEU B 1 43 ? 18.297 14.977 -2.393 1 95 43 LEU B C 1
ATOM 1411 O O . LEU B 1 43 ? 18.5 13.773 -2.227 1 95 43 LEU B O 1
ATOM 1415 N N . GLY B 1 44 ? 17.453 15.625 -1.672 1 96.81 44 GLY B N 1
ATOM 1416 C CA . GLY B 1 44 ? 16.609 14.938 -0.711 1 96.81 44 GLY B CA 1
ATOM 1417 C C . GLY B 1 44 ? 15.719 13.883 -1.348 1 96.81 44 GLY B C 1
ATOM 1418 O O . GLY B 1 44 ? 15.617 12.758 -0.844 1 96.81 44 GLY B O 1
ATOM 1419 N N . ARG B 1 45 ? 15.078 14.242 -2.404 1 97.56 45 ARG B N 1
ATOM 1420 C CA . ARG B 1 45 ? 14.242 13.297 -3.131 1 97.56 45 ARG B CA 1
ATOM 1421 C C . ARG B 1 45 ? 15.07 12.148 -3.688 1 97.56 45 ARG B C 1
ATOM 1423 O O . ARG B 1 45 ? 14.641 10.992 -3.66 1 97.56 45 ARG B O 1
ATOM 1430 N N . ALA B 1 46 ? 16.234 12.5 -4.199 1 97.75 46 ALA B N 1
ATOM 1431 C CA . ALA B 1 46 ? 17.141 11.484 -4.715 1 97.75 46 ALA B CA 1
ATOM 1432 C C . ALA B 1 46 ? 17.578 10.516 -3.613 1 97.75 46 ALA B C 1
ATOM 1434 O O . ALA B 1 46 ? 17.672 9.312 -3.84 1 97.75 46 ALA B O 1
ATOM 1435 N N . GLN B 1 47 ? 17.859 11.047 -2.48 1 98.25 47 GLN B N 1
ATOM 1436 C CA . GLN B 1 47 ? 18.234 10.219 -1.336 1 98.25 47 GLN B CA 1
ATOM 1437 C C . GLN B 1 47 ? 17.094 9.297 -0.926 1 98.25 47 GLN B C 1
ATOM 1439 O O . GLN B 1 47 ? 17.312 8.117 -0.639 1 98.25 47 GLN B O 1
ATOM 1444 N N . HIS B 1 48 ? 15.875 9.844 -0.883 1 98.5 48 HIS B N 1
ATOM 1445 C CA . HIS B 1 48 ? 14.711 9.047 -0.521 1 98.5 48 HIS B CA 1
ATOM 1446 C C . HIS B 1 48 ? 14.508 7.883 -1.491 1 98.5 48 HIS B C 1
ATOM 1448 O O . HIS B 1 48 ? 14.352 6.738 -1.068 1 98.5 48 HIS B O 1
ATOM 1454 N N . ALA B 1 49 ? 14.586 8.219 -2.758 1 98.56 49 ALA B N 1
ATOM 1455 C CA . ALA B 1 49 ? 14.492 7.164 -3.768 1 98.56 49 ALA B CA 1
ATOM 1456 C C . ALA B 1 49 ? 15.641 6.168 -3.623 1 98.56 49 ALA B C 1
ATOM 1458 O O . ALA B 1 49 ? 15.477 4.977 -3.895 1 98.56 49 ALA B O 1
ATOM 1459 N N . GLY B 1 50 ? 16.797 6.641 -3.213 1 98.69 50 GLY B N 1
ATOM 1460 C CA . GLY B 1 50 ? 17.953 5.785 -2.967 1 98.69 50 GLY B CA 1
ATOM 1461 C C . GLY B 1 50 ? 17.719 4.789 -1.845 1 98.69 50 GLY B C 1
ATOM 1462 O O . GLY B 1 50 ? 18.141 3.631 -1.941 1 98.69 50 GLY B O 1
ATOM 1463 N N . VAL B 1 51 ? 17.109 5.223 -0.798 1 98.75 51 VAL B N 1
ATOM 1464 C CA . VAL B 1 51 ? 16.766 4.34 0.314 1 98.75 51 VAL B CA 1
ATOM 1465 C C . VAL B 1 51 ? 15.891 3.193 -0.181 1 98.75 51 VAL B C 1
ATOM 1467 O O . VAL B 1 51 ? 16.109 2.035 0.179 1 98.75 51 VAL B O 1
ATOM 1470 N N . HIS B 1 52 ? 14.938 3.52 -1.032 1 98.88 52 HIS B N 1
ATOM 1471 C CA . HIS B 1 52 ? 14.086 2.486 -1.617 1 98.88 52 HIS B CA 1
ATOM 1472 C C . HIS B 1 52 ? 14.898 1.531 -2.484 1 98.88 52 HIS B C 1
ATOM 1474 O O . HIS B 1 52 ? 14.742 0.312 -2.391 1 98.88 52 HIS B O 1
ATOM 1480 N N . ALA B 1 53 ? 15.742 2.115 -3.312 1 98.75 53 ALA B N 1
ATOM 1481 C CA . ALA B 1 53 ? 16.547 1.308 -4.23 1 98.75 53 ALA B CA 1
ATOM 1482 C C . ALA B 1 53 ? 17.469 0.37 -3.471 1 98.75 53 ALA B C 1
ATOM 1484 O O . ALA B 1 53 ? 17.578 -0.812 -3.805 1 98.75 53 ALA B O 1
ATOM 1485 N N . VAL B 1 54 ? 18.141 0.873 -2.455 1 98.75 54 VAL B N 1
ATOM 1486 C CA . VAL B 1 54 ? 19.047 0.059 -1.643 1 98.75 54 VAL B CA 1
ATOM 1487 C C . VAL B 1 54 ? 18.25 -1.047 -0.948 1 98.75 54 VAL B C 1
ATOM 1489 O O . VAL B 1 54 ? 18.688 -2.201 -0.917 1 98.75 54 VAL B O 1
ATOM 1492 N N . GLY B 1 55 ? 17.109 -0.702 -0.403 1 98.75 55 GLY B N 1
ATOM 1493 C CA . GLY B 1 55 ? 16.25 -1.705 0.201 1 98.75 55 GLY B CA 1
ATOM 1494 C C . GLY B 1 55 ? 15.852 -2.809 -0.761 1 98.75 55 GLY B C 1
ATOM 1495 O O . GLY B 1 55 ? 15.82 -3.982 -0.386 1 98.75 55 GLY B O 1
ATOM 1496 N N . SER B 1 56 ? 15.57 -2.418 -1.954 1 98.75 56 SER B N 1
ATOM 1497 C CA . SER B 1 56 ? 15.156 -3.4 -2.951 1 98.75 56 SER B CA 1
ATOM 1498 C C . SER B 1 56 ? 16.328 -4.309 -3.342 1 98.75 56 SER B C 1
ATOM 1500 O O . SER B 1 56 ? 16.141 -5.508 -3.555 1 98.75 56 SER B O 1
ATOM 1502 N N . VAL B 1 57 ? 17.531 -3.729 -3.469 1 98.62 57 VAL B N 1
ATOM 1503 C CA . VAL B 1 57 ? 18.703 -4.547 -3.762 1 98.62 57 VAL B CA 1
ATOM 1504 C C . VAL B 1 57 ? 18.891 -5.586 -2.66 1 98.62 57 VAL B C 1
ATOM 1506 O O . VAL B 1 57 ? 19.062 -6.773 -2.945 1 98.62 57 VAL B O 1
ATOM 1509 N N . LEU B 1 58 ? 18.844 -5.18 -1.425 1 98.44 58 LEU B N 1
ATOM 1510 C CA . LEU B 1 58 ? 19.016 -6.09 -0.297 1 98.44 58 LEU B CA 1
ATOM 1511 C C . LEU B 1 58 ? 17.953 -7.176 -0.31 1 98.44 58 LEU B C 1
ATOM 1513 O O . LEU B 1 58 ? 18.25 -8.352 -0.09 1 98.44 58 LEU B O 1
ATOM 1517 N N . LEU B 1 59 ? 16.734 -6.754 -0.552 1 98.06 59 LEU B N 1
ATOM 1518 C CA . LEU B 1 59 ? 15.617 -7.691 -0.597 1 98.06 59 LEU B CA 1
ATOM 1519 C C . LEU B 1 59 ? 15.836 -8.75 -1.669 1 98.06 59 LEU B C 1
ATOM 1521 O O . LEU B 1 59 ? 15.695 -9.945 -1.402 1 98.06 59 LEU B O 1
ATOM 1525 N N . PHE B 1 60 ? 16.203 -8.367 -2.861 1 97.81 60 PHE B N 1
ATOM 1526 C CA . PHE B 1 60 ? 16.375 -9.305 -3.961 1 97.81 60 PHE B CA 1
ATOM 1527 C C . PHE B 1 60 ? 17.578 -10.211 -3.719 1 97.81 60 PHE B C 1
ATOM 1529 O O . PHE B 1 60 ? 17.578 -11.375 -4.105 1 97.81 60 PHE B O 1
ATOM 1536 N N . LEU B 1 61 ? 18.594 -9.68 -3 1 96.5 61 LEU B N 1
ATOM 1537 C CA . LEU B 1 61 ? 19.734 -10.516 -2.637 1 96.5 61 LEU B CA 1
ATOM 1538 C C . LEU B 1 61 ? 19.328 -11.578 -1.622 1 96.5 61 LEU B C 1
ATOM 1540 O O . LEU B 1 61 ? 19.75 -12.734 -1.722 1 96.5 61 LEU B O 1
ATOM 1544 N N . VAL B 1 62 ? 18.5 -11.242 -0.704 1 95.69 62 VAL B N 1
ATOM 1545 C CA . VAL B 1 62 ? 18.047 -12.148 0.344 1 95.69 62 VAL B CA 1
ATOM 1546 C C . VAL B 1 62 ? 17.234 -13.289 -0.276 1 95.69 62 VAL B C 1
ATOM 1548 O O . VAL B 1 62 ? 17.312 -14.43 0.182 1 95.69 62 VAL B O 1
ATOM 1551 N N . VAL B 1 63 ? 16.547 -12.977 -1.361 1 95.38 63 VAL B N 1
ATOM 1552 C CA . VAL B 1 63 ? 15.703 -14.023 -1.94 1 95.38 63 VAL B CA 1
ATOM 1553 C C . VAL B 1 63 ? 16.469 -14.742 -3.047 1 95.38 63 VAL B C 1
ATOM 1555 O O . VAL B 1 63 ? 15.891 -15.555 -3.781 1 95.38 63 VAL B O 1
ATOM 1558 N N . GLY B 1 64 ? 17.734 -14.414 -3.268 1 95.56 64 GLY B N 1
ATOM 1559 C CA . GLY B 1 64 ? 18.625 -15.18 -4.121 1 95.56 64 GLY B CA 1
ATOM 1560 C C . GLY B 1 64 ? 18.578 -14.75 -5.574 1 95.56 64 GLY B C 1
ATOM 1561 O O . GLY B 1 64 ? 18.953 -15.516 -6.465 1 95.56 64 GLY B O 1
ATOM 1562 N N . ALA B 1 65 ? 18.078 -13.562 -5.887 1 96.19 65 ALA B N 1
ATOM 1563 C CA . ALA B 1 65 ? 18.047 -13.07 -7.262 1 96.19 65 ALA B CA 1
ATOM 1564 C C . ALA B 1 65 ? 19.453 -12.727 -7.746 1 96.19 65 ALA B C 1
ATOM 1566 O O . ALA B 1 65 ? 20.328 -12.383 -6.941 1 96.19 65 ALA B O 1
ATOM 1567 N N . PRO B 1 66 ? 19.766 -12.883 -9.047 1 96.56 66 PRO B N 1
ATOM 1568 C CA . PRO B 1 66 ? 21.062 -12.461 -9.586 1 96.56 66 PRO B CA 1
ATOM 1569 C C . PRO B 1 66 ? 21.375 -10.992 -9.289 1 96.56 66 PRO B C 1
ATOM 1571 O O . PRO B 1 66 ? 20.484 -10.141 -9.359 1 96.56 66 PRO B O 1
ATOM 1574 N N . VAL B 1 67 ? 22.578 -10.727 -9 1 97.19 67 VAL B N 1
ATOM 1575 C CA . VAL B 1 67 ? 23.016 -9.398 -8.586 1 97.19 67 VAL B CA 1
ATOM 1576 C C . VAL B 1 67 ? 22.734 -8.391 -9.703 1 97.19 67 VAL B C 1
ATOM 1578 O O . VAL B 1 67 ? 22.281 -7.277 -9.438 1 97.19 67 VAL B O 1
ATOM 1581 N N . VAL B 1 68 ? 22.969 -8.789 -10.922 1 97.75 68 VAL B N 1
ATOM 1582 C CA . VAL B 1 68 ? 22.75 -7.891 -12.055 1 97.75 68 VAL B CA 1
ATOM 1583 C C . VAL B 1 68 ? 21.281 -7.523 -12.156 1 97.75 68 VAL B C 1
ATOM 1585 O O . VAL B 1 68 ? 20.938 -6.367 -12.398 1 97.75 68 VAL B O 1
ATOM 1588 N N . PHE B 1 69 ? 20.375 -8.484 -11.938 1 97.88 69 PHE B N 1
ATOM 1589 C CA . PHE B 1 69 ? 18.953 -8.219 -11.922 1 97.88 69 PHE B CA 1
ATOM 1590 C C . PHE B 1 69 ? 18.594 -7.211 -10.836 1 97.88 69 PHE B C 1
ATOM 1592 O O . PHE B 1 69 ? 17.891 -6.23 -11.086 1 97.88 69 PHE B O 1
ATOM 1599 N N . ALA B 1 70 ? 19.109 -7.48 -9.664 1 98.25 70 ALA B N 1
ATOM 1600 C CA . ALA B 1 70 ? 18.812 -6.621 -8.523 1 98.25 70 ALA B CA 1
ATOM 1601 C C . ALA B 1 70 ? 19.266 -5.184 -8.789 1 98.25 70 ALA B C 1
ATOM 1603 O O . ALA B 1 70 ? 18.531 -4.234 -8.484 1 98.25 70 ALA B O 1
ATOM 1604 N N . LEU B 1 71 ? 20.422 -5.008 -9.391 1 98.38 71 LEU B N 1
ATOM 1605 C CA . LEU B 1 71 ? 20.953 -3.678 -9.648 1 98.38 71 LEU B CA 1
ATOM 1606 C C . LEU B 1 71 ? 20.156 -2.971 -10.742 1 98.38 71 LEU B C 1
ATOM 1608 O O . LEU B 1 71 ? 19.859 -1.779 -10.625 1 98.38 71 LEU B O 1
ATOM 1612 N N . VAL B 1 72 ? 19.812 -3.688 -11.789 1 98.44 72 VAL B N 1
ATOM 1613 C CA . VAL B 1 72 ? 19.031 -3.102 -12.875 1 98.44 72 VAL B CA 1
ATOM 1614 C C . VAL B 1 72 ? 17.672 -2.658 -12.352 1 98.44 72 VAL B C 1
ATOM 1616 O O . VAL B 1 72 ? 17.234 -1.535 -12.617 1 98.44 72 VAL B O 1
ATOM 1619 N N . ILE B 1 73 ? 17 -3.541 -11.609 1 98.38 73 ILE B N 1
ATOM 1620 C CA . ILE B 1 73 ? 15.664 -3.23 -11.094 1 98.38 73 ILE B CA 1
ATOM 1621 C C . ILE B 1 73 ? 15.75 -2.051 -10.133 1 98.38 73 ILE B C 1
ATOM 1623 O O . ILE B 1 73 ? 14.852 -1.209 -10.086 1 98.38 73 ILE B O 1
ATOM 1627 N N . ALA B 1 74 ? 16.812 -1.996 -9.375 1 98.25 74 ALA B N 1
ATOM 1628 C CA . ALA B 1 74 ? 16.984 -0.901 -8.422 1 98.25 74 ALA B CA 1
ATOM 1629 C C . ALA B 1 74 ? 17.109 0.438 -9.148 1 98.25 74 ALA B C 1
ATOM 1631 O O . ALA B 1 74 ? 16.562 1.446 -8.688 1 98.25 74 ALA B O 1
ATOM 1632 N N . VAL B 1 75 ? 17.828 0.489 -10.219 1 98.69 75 VAL B N 1
ATOM 1633 C CA . VAL B 1 75 ? 17.969 1.715 -11 1 98.69 75 VAL B CA 1
ATOM 1634 C C . VAL B 1 75 ? 16.625 2.129 -11.57 1 98.69 75 VAL B C 1
ATOM 1636 O O . VAL B 1 75 ? 16.234 3.301 -11.5 1 98.69 75 VAL B O 1
ATOM 1639 N N . VAL B 1 76 ? 15.906 1.169 -12.117 1 98.81 76 VAL B N 1
ATOM 1640 C CA . VAL B 1 76 ? 14.594 1.452 -12.672 1 98.81 76 VAL B CA 1
ATOM 1641 C C . VAL B 1 76 ? 13.656 1.943 -11.57 1 98.81 76 VAL B C 1
ATOM 1643 O O . VAL B 1 76 ? 12.93 2.926 -11.758 1 98.81 76 VAL B O 1
ATOM 1646 N N . GLU B 1 77 ? 13.672 1.26 -10.422 1 98.88 77 GLU B N 1
ATOM 1647 C CA . GLU B 1 77 ? 12.852 1.684 -9.297 1 98.88 77 GLU B CA 1
ATOM 1648 C C . GLU B 1 77 ? 13.203 3.1 -8.852 1 98.88 77 GLU B C 1
ATOM 1650 O O . GLU B 1 77 ? 12.32 3.895 -8.523 1 98.88 77 GLU B O 1
ATOM 1655 N N . TRP B 1 78 ? 14.5 3.365 -8.789 1 98.88 78 TRP B N 1
ATOM 1656 C CA . TRP B 1 78 ? 14.938 4.695 -8.375 1 98.88 78 TRP B CA 1
ATOM 1657 C C . TRP B 1 78 ? 14.336 5.773 -9.266 1 98.88 78 TRP B C 1
ATOM 1659 O O . TRP B 1 78 ? 13.789 6.762 -8.766 1 98.88 78 TRP B O 1
ATOM 1669 N N . VAL B 1 79 ? 14.367 5.574 -10.547 1 98.81 79 VAL B N 1
ATOM 1670 C CA . VAL B 1 79 ? 13.852 6.547 -11.508 1 98.81 79 VAL B CA 1
ATOM 1671 C C . VAL B 1 79 ? 12.336 6.68 -11.344 1 98.81 79 VAL B C 1
ATOM 1673 O O . VAL B 1 79 ? 11.812 7.793 -11.273 1 98.81 79 VAL B O 1
ATOM 1676 N N . VAL B 1 80 ? 11.656 5.559 -11.281 1 98.81 80 VAL B N 1
ATOM 1677 C CA . VAL B 1 80 ? 10.203 5.562 -11.172 1 98.81 80 VAL B CA 1
ATOM 1678 C C . VAL B 1 80 ? 9.789 6.227 -9.859 1 98.81 80 VAL B C 1
ATOM 1680 O O . VAL B 1 80 ? 8.93 7.109 -9.844 1 98.81 80 VAL B O 1
ATOM 1683 N N . HIS B 1 81 ? 10.43 5.812 -8.781 1 98.81 81 HIS B N 1
ATOM 1684 C CA . HIS B 1 81 ? 10.117 6.348 -7.457 1 98.81 81 HIS B CA 1
ATOM 1685 C C . HIS B 1 81 ? 10.352 7.852 -7.402 1 98.81 81 HIS B C 1
ATOM 1687 O O . HIS B 1 81 ? 9.5 8.602 -6.926 1 98.81 81 HIS B O 1
ATOM 1693 N N . PHE B 1 82 ? 11.477 8.273 -7.922 1 98.5 82 PHE B N 1
ATOM 1694 C CA . PHE B 1 82 ? 11.844 9.688 -7.961 1 98.5 82 PHE B CA 1
ATOM 1695 C C . PHE B 1 82 ? 10.781 10.5 -8.68 1 98.5 82 PHE B C 1
ATOM 1697 O O . PHE B 1 82 ? 10.359 11.555 -8.188 1 98.5 82 PHE B O 1
ATOM 1704 N N . ASN B 1 83 ? 10.32 10.008 -9.734 1 98.56 83 ASN B N 1
ATOM 1705 C CA . ASN B 1 83 ? 9.359 10.75 -10.547 1 98.56 83 ASN B CA 1
ATOM 1706 C C . ASN B 1 83 ? 7.965 10.719 -9.93 1 98.56 83 ASN B C 1
ATOM 1708 O O . ASN B 1 83 ? 7.227 11.703 -10.016 1 98.56 83 ASN B O 1
ATOM 1712 N N . ILE B 1 84 ? 7.551 9.617 -9.367 1 98.5 84 ILE B N 1
ATOM 1713 C CA . ILE B 1 84 ? 6.273 9.547 -8.672 1 98.5 84 ILE B CA 1
ATOM 1714 C C . ILE B 1 84 ? 6.266 10.555 -7.52 1 98.5 84 ILE B C 1
ATOM 1716 O O . ILE B 1 84 ? 5.32 11.336 -7.375 1 98.5 84 ILE B O 1
ATOM 1720 N N . ASP B 1 85 ? 7.359 10.562 -6.781 1 98 85 ASP B N 1
ATOM 1721 C CA . ASP B 1 85 ? 7.461 11.477 -5.648 1 98 85 ASP B CA 1
ATOM 1722 C C . ASP B 1 85 ? 7.445 12.93 -6.117 1 98 85 ASP B C 1
ATOM 1724 O O . ASP B 1 85 ? 6.836 13.789 -5.473 1 98 85 ASP B O 1
ATOM 1728 N N . TYR B 1 86 ? 8.133 13.195 -7.168 1 97.62 86 TYR B N 1
ATOM 1729 C CA . TYR B 1 86 ? 8.141 14.555 -7.695 1 97.62 86 TYR B CA 1
ATOM 1730 C C . TYR B 1 86 ? 6.738 14.977 -8.117 1 97.62 86 TYR B C 1
ATOM 1732 O O . TYR B 1 86 ? 6.32 16.109 -7.844 1 97.62 86 TYR B O 1
ATOM 1740 N N . GLY B 1 87 ? 6.059 14.125 -8.836 1 97.38 87 GLY B N 1
ATOM 1741 C CA . GLY B 1 87 ? 4.699 14.438 -9.242 1 97.38 87 GLY B CA 1
ATOM 1742 C C . GLY B 1 87 ? 3.799 14.812 -8.078 1 97.38 87 GLY B C 1
ATOM 1743 O O . GLY B 1 87 ? 3.121 15.836 -8.125 1 97.38 87 GLY B O 1
ATOM 1744 N N . LYS B 1 88 ? 3.809 13.992 -7.07 1 97 88 LYS B N 1
ATOM 1745 C CA . LYS B 1 88 ? 2.975 14.266 -5.902 1 97 88 LYS B CA 1
ATOM 1746 C C . LYS B 1 88 ? 3.396 15.562 -5.223 1 97 88 LYS B C 1
ATOM 1748 O O . LYS B 1 88 ? 2.551 16.391 -4.879 1 97 88 LYS B O 1
ATOM 1753 N N . ALA B 1 89 ? 4.707 15.695 -5.02 1 95.5 89 ALA B N 1
ATOM 1754 C CA . ALA B 1 89 ? 5.23 16.875 -4.336 1 95.5 89 ALA B CA 1
ATOM 1755 C C . ALA B 1 89 ? 4.91 18.141 -5.109 1 95.5 89 ALA B C 1
ATOM 1757 O O . ALA B 1 89 ? 4.453 19.141 -4.527 1 95.5 89 ALA B O 1
ATOM 1758 N N . SER B 1 90 ? 5.156 18.125 -6.355 1 95.31 90 SER B N 1
ATOM 1759 C CA . SER B 1 90 ? 4.895 19.281 -7.203 1 95.31 90 SER B CA 1
ATOM 1760 C C . SER B 1 90 ? 3.416 19.656 -7.199 1 95.31 90 SER B C 1
ATOM 1762 O O . SER B 1 90 ? 3.061 20.828 -7.086 1 95.31 90 SER B O 1
ATOM 1764 N N . TYR B 1 91 ? 2.555 18.672 -7.328 1 96.44 91 TYR B N 1
ATOM 1765 C CA . TYR B 1 91 ? 1.112 18.891 -7.297 1 96.44 91 TYR B CA 1
ATOM 1766 C C . TYR B 1 91 ? 0.682 19.5 -5.973 1 96.44 91 TYR B C 1
ATOM 1768 O O . TYR B 1 91 ? -0.048 20.5 -5.949 1 96.44 91 TYR B O 1
ATOM 1776 N N . SER B 1 92 ? 1.155 18.938 -4.891 1 95.31 92 SER B N 1
ATOM 1777 C CA . SER B 1 92 ? 0.774 19.406 -3.561 1 95.31 92 SER B CA 1
ATOM 1778 C C . SER B 1 92 ? 1.277 20.812 -3.297 1 95.31 92 SER B C 1
ATOM 1780 O O . SER B 1 92 ? 0.586 21.625 -2.67 1 95.31 92 SER B O 1
ATOM 1782 N N . ASP B 1 93 ? 2.482 21.062 -3.76 1 94.5 93 ASP B N 1
ATOM 1783 C CA . ASP B 1 93 ? 3.07 22.391 -3.57 1 94.5 93 ASP B CA 1
ATOM 1784 C C . ASP B 1 93 ? 2.336 23.438 -4.398 1 94.5 93 ASP B C 1
ATOM 1786 O O . ASP B 1 93 ? 1.946 24.484 -3.879 1 94.5 93 ASP B O 1
ATOM 1790 N N . ARG B 1 94 ? 2.123 23.188 -5.621 1 95.38 94 ARG B N 1
ATOM 1791 C CA . ARG B 1 94 ? 1.462 24.141 -6.52 1 95.38 94 ARG B CA 1
ATOM 1792 C C . ARG B 1 94 ? 0.062 24.469 -6.02 1 95.38 94 ARG B C 1
ATOM 1794 O O . ARG B 1 94 ? -0.398 25.609 -6.172 1 95.38 94 ARG B O 1
ATOM 1801 N N . LYS B 1 95 ? -0.601 23.594 -5.398 1 96.69 95 LYS B N 1
ATOM 1802 C CA . LYS B 1 95 ? -1.967 23.797 -4.926 1 96.69 95 LYS B CA 1
ATOM 1803 C C . LYS B 1 95 ? -1.986 24.156 -3.443 1 96.69 95 LYS B C 1
ATOM 1805 O O . LYS B 1 95 ? -3.057 24.328 -2.852 1 96.69 95 LYS B O 1
ATOM 1810 N N . ALA B 1 96 ? -0.813 24.172 -2.787 1 96.5 96 ALA B N 1
ATOM 1811 C CA . ALA B 1 96 ? -0.638 24.516 -1.377 1 96.5 96 ALA B CA 1
ATOM 1812 C C . ALA B 1 96 ? -1.491 23.625 -0.485 1 96.5 96 ALA B C 1
ATOM 1814 O O . ALA B 1 96 ? -2.182 24.109 0.414 1 96.5 96 ALA B O 1
ATOM 1815 N N . LEU B 1 97 ? -1.475 22.391 -0.789 1 96.19 97 LEU B N 1
ATOM 1816 C CA . LEU B 1 97 ? -2.324 21.438 -0.076 1 96.19 97 LEU B CA 1
ATOM 1817 C C . LEU B 1 97 ? -1.833 21.25 1.354 1 96.19 97 LEU B C 1
ATOM 1819 O O . LEU B 1 97 ? -0.626 21.188 1.598 1 96.19 97 LEU B O 1
ATOM 1823 N N . GLN B 1 98 ? -2.848 21.094 2.234 1 96.25 98 GLN B N 1
ATOM 1824 C CA . GLN B 1 98 ? -2.586 20.812 3.643 1 96.25 98 GLN B CA 1
ATOM 1825 C C . GLN B 1 98 ? -3.328 19.562 4.102 1 96.25 98 GLN B C 1
ATOM 1827 O O . GLN B 1 98 ? -4.332 19.172 3.498 1 96.25 98 GLN B O 1
ATOM 1832 N N . PRO B 1 99 ? -2.848 18.969 5.234 1 95.06 99 PRO B N 1
ATOM 1833 C CA . PRO B 1 99 ? -3.41 17.688 5.676 1 95.06 99 PRO B CA 1
ATOM 1834 C C . PRO B 1 99 ? -4.875 17.797 6.09 1 95.06 99 PRO B C 1
ATOM 1836 O O . PRO B 1 99 ? -5.555 16.781 6.254 1 95.06 99 PRO B O 1
ATOM 1839 N N . ASN B 1 100 ? -5.398 18.953 6.273 1 93.75 100 ASN B N 1
ATOM 1840 C CA . ASN B 1 100 ? -6.805 19.094 6.633 1 93.75 100 ASN B CA 1
ATOM 1841 C C . ASN B 1 100 ? -7.695 19.156 5.398 1 93.75 100 ASN B C 1
ATOM 1843 O O . ASN B 1 100 ? -8.914 19.281 5.516 1 93.75 100 ASN B O 1
ATOM 1847 N N . GLN B 1 101 ? -7.125 19.031 4.254 1 96 101 GLN B N 1
ATOM 1848 C CA . GLN B 1 101 ? -7.859 19.078 2.992 1 96 101 GLN B CA 1
ATOM 1849 C C . GLN B 1 101 ? -7.949 17.688 2.357 1 96 101 GLN B C 1
ATOM 1851 O O . GLN B 1 101 ? -6.965 16.953 2.336 1 96 101 GLN B O 1
ATOM 1856 N N . ALA B 1 102 ? -9.102 17.391 1.806 1 95.62 102 ALA B N 1
ATOM 1857 C CA . ALA B 1 102 ? -9.32 16.094 1.17 1 95.62 102 ALA B CA 1
ATOM 1858 C C . ALA B 1 102 ? -8.328 15.867 0.031 1 95.62 102 ALA B C 1
ATOM 1860 O O . ALA B 1 102 ? -7.82 14.758 -0.145 1 95.62 102 ALA B O 1
ATOM 1861 N N . LYS B 1 103 ? -8.07 16.906 -0.706 1 97.38 103 LYS B N 1
ATOM 1862 C CA . LYS B 1 103 ? -7.215 16.781 -1.881 1 97.38 103 LYS B CA 1
ATOM 1863 C C . LYS B 1 103 ? -5.801 16.359 -1.489 1 97.38 103 LYS B C 1
ATOM 1865 O O . LYS B 1 103 ? -5.113 15.688 -2.256 1 97.38 103 LYS B O 1
ATOM 1870 N N . TYR B 1 104 ? -5.348 16.75 -0.325 1 97.56 104 TYR B N 1
ATOM 1871 C CA . TYR B 1 104 ? -4.062 16.312 0.203 1 97.56 104 TYR B CA 1
ATOM 1872 C C . TYR B 1 104 ? -4.008 14.789 0.286 1 97.56 104 TYR B C 1
ATOM 1874 O O . TYR B 1 104 ? -3.039 14.172 -0.164 1 97.56 104 TYR B O 1
ATOM 1882 N N . TRP B 1 105 ? -5.066 14.242 0.706 1 97.25 105 TRP B N 1
ATOM 1883 C CA . TRP B 1 105 ? -5.121 12.805 0.934 1 97.25 105 TRP B CA 1
ATOM 1884 C C . TRP B 1 105 ? -5.41 12.055 -0.364 1 97.25 105 TRP B C 1
ATOM 1886 O O . TRP B 1 105 ? -5.004 10.906 -0.529 1 97.25 105 TRP B O 1
ATOM 1896 N N . HIS B 1 106 ? -6.109 12.703 -1.323 1 98.5 106 HIS B N 1
ATOM 1897 C CA . HIS B 1 106 ? -6.23 12.117 -2.654 1 98.5 106 HIS B CA 1
ATOM 1898 C C . HIS B 1 106 ? -4.859 11.953 -3.311 1 98.5 106 HIS B C 1
ATOM 1900 O O . HIS B 1 106 ? -4.562 10.914 -3.893 1 98.5 106 HIS B O 1
ATOM 1906 N N . ALA B 1 107 ? -4.059 12.977 -3.145 1 98.19 107 ALA B N 1
ATOM 1907 C CA . ALA B 1 107 ? -2.707 12.93 -3.695 1 98.19 107 ALA B CA 1
ATOM 1908 C C . ALA B 1 107 ? -1.87 11.859 -3.006 1 98.19 107 ALA B C 1
ATOM 1910 O O . ALA B 1 107 ? -1.134 11.117 -3.662 1 98.19 107 ALA B O 1
ATOM 1911 N N . MET B 1 108 ? -2.016 11.797 -1.736 1 97.62 108 MET B N 1
ATOM 1912 C CA . MET B 1 108 ? -1.302 10.781 -0.969 1 97.62 108 MET B CA 1
ATOM 1913 C C . MET B 1 108 ? -1.722 9.383 -1.399 1 97.62 108 MET B C 1
ATOM 1915 O O . MET B 1 108 ? -0.875 8.508 -1.614 1 97.62 108 MET B O 1
ATOM 1919 N N . GLY B 1 109 ? -3.002 9.188 -1.512 1 98.5 109 GLY B N 1
ATOM 1920 C CA . GLY B 1 109 ? -3.512 7.887 -1.925 1 98.5 109 GLY B CA 1
ATOM 1921 C C . GLY B 1 109 ? -3.055 7.48 -3.312 1 98.5 109 GLY B C 1
ATOM 1922 O O . GLY B 1 109 ? -2.707 6.32 -3.541 1 98.5 109 GLY B O 1
ATOM 1923 N N . PHE B 1 110 ? -3.123 8.406 -4.191 1 98.75 110 PHE B N 1
ATOM 1924 C CA . PHE B 1 110 ? -2.686 8.133 -5.559 1 98.75 110 PHE B CA 1
ATOM 1925 C C . PHE B 1 110 ? -1.194 7.828 -5.598 1 98.75 110 PHE B C 1
ATOM 1927 O O . PHE B 1 110 ? -0.758 6.938 -6.332 1 98.75 110 PHE B O 1
ATOM 1934 N N . ASP B 1 111 ? -0.435 8.547 -4.828 1 98.69 111 ASP B N 1
ATOM 1935 C CA . ASP B 1 111 ? 0.994 8.297 -4.668 1 98.69 111 ASP B CA 1
ATOM 1936 C C . ASP B 1 111 ? 1.253 6.875 -4.172 1 98.69 111 ASP B C 1
ATOM 1938 O O . ASP B 1 111 ? 2.049 6.141 -4.762 1 98.69 111 ASP B O 1
ATOM 1942 N N . GLN B 1 112 ? 0.567 6.469 -3.125 1 98.69 112 GLN B N 1
ATOM 1943 C CA . GLN B 1 112 ? 0.698 5.125 -2.576 1 98.69 112 GLN B CA 1
ATOM 1944 C C . GLN B 1 112 ? 0.284 4.07 -3.598 1 98.69 112 GLN B C 1
ATOM 1946 O O . GLN B 1 112 ? 0.933 3.029 -3.721 1 98.69 112 GLN B O 1
ATOM 1951 N N . PHE B 1 113 ? -0.74 4.387 -4.344 1 98.88 113 PHE B N 1
ATOM 1952 C CA . PHE B 1 113 ? -1.229 3.494 -5.387 1 98.88 113 PHE B CA 1
ATOM 1953 C C . PHE B 1 113 ? -0.15 3.244 -6.438 1 98.88 113 PHE B C 1
ATOM 1955 O O . PHE B 1 113 ? 0.129 2.096 -6.785 1 98.88 113 PHE B O 1
ATOM 1962 N N . LEU B 1 114 ? 0.461 4.25 -6.871 1 98.94 114 LEU B N 1
ATOM 1963 C CA . LEU B 1 114 ? 1.488 4.137 -7.902 1 98.94 114 LEU B CA 1
ATOM 1964 C C . LEU B 1 114 ? 2.699 3.369 -7.379 1 98.94 114 LEU B C 1
ATOM 1966 O O . LEU B 1 114 ? 3.307 2.588 -8.117 1 98.94 114 LEU B O 1
ATOM 1970 N N . HIS B 1 115 ? 3.08 3.566 -6.164 1 98.94 115 HIS B N 1
ATOM 1971 C CA . HIS B 1 115 ? 4.199 2.826 -5.59 1 98.94 115 HIS B CA 1
ATOM 1972 C C . HIS B 1 115 ? 3.869 1.343 -5.461 1 98.94 115 HIS B C 1
ATOM 1974 O O . HIS B 1 115 ? 4.711 0.489 -5.754 1 98.94 115 HIS B O 1
ATOM 1980 N N . GLN B 1 116 ? 2.678 1.075 -5.09 1 98.88 116 GLN B N 1
ATOM 1981 C CA . GLN B 1 116 ? 2.291 -0.329 -5 1 98.88 116 GLN B CA 1
ATOM 1982 C C . GLN B 1 116 ? 2.289 -0.986 -6.379 1 98.88 116 GLN B C 1
ATOM 1984 O O . GLN B 1 116 ? 2.672 -2.148 -6.516 1 98.88 116 GLN B O 1
ATOM 1989 N N . LEU B 1 117 ? 1.824 -0.244 -7.371 1 98.88 117 LEU B N 1
ATOM 1990 C CA . LEU B 1 117 ? 1.895 -0.776 -8.727 1 98.88 117 LEU B CA 1
ATOM 1991 C C . LEU B 1 117 ? 3.342 -1.04 -9.133 1 98.88 117 LEU B C 1
ATOM 1993 O O . LEU B 1 117 ? 3.625 -2.008 -9.844 1 98.88 117 LEU B O 1
ATOM 1997 N N . THR B 1 118 ? 4.211 -0.157 -8.727 1 98.88 118 THR B N 1
ATOM 1998 C CA . THR B 1 118 ? 5.633 -0.354 -8.984 1 98.88 118 THR B CA 1
ATOM 1999 C C . THR B 1 118 ? 6.117 -1.666 -8.367 1 98.88 118 THR B C 1
ATOM 2001 O O . THR B 1 118 ? 6.844 -2.426 -9.008 1 98.88 118 THR B O 1
ATOM 2004 N N . TYR B 1 119 ? 5.691 -2.008 -7.168 1 98.88 119 TYR B N 1
ATOM 2005 C CA . TYR B 1 119 ? 6.113 -3.234 -6.504 1 98.88 119 TYR B CA 1
ATOM 2006 C C . TYR B 1 119 ? 5.543 -4.461 -7.203 1 98.88 119 TYR B C 1
ATOM 2008 O O . TYR B 1 119 ? 6.203 -5.5 -7.281 1 98.88 119 TYR B O 1
ATOM 2016 N N . LEU B 1 120 ? 4.324 -4.34 -7.699 1 98.81 120 LEU B N 1
ATOM 2017 C CA . LEU B 1 120 ? 3.754 -5.449 -8.453 1 98.81 120 LEU B CA 1
ATOM 2018 C C . LEU B 1 120 ? 4.543 -5.695 -9.734 1 98.81 120 LEU B C 1
ATOM 2020 O O . LEU B 1 120 ? 4.797 -6.848 -10.102 1 98.81 120 LEU B O 1
ATOM 2024 N N . ALA B 1 121 ? 4.941 -4.633 -10.406 1 98.75 121 ALA B N 1
ATOM 2025 C CA . ALA B 1 121 ? 5.754 -4.758 -11.609 1 98.75 121 ALA B CA 1
ATOM 2026 C C . ALA B 1 121 ? 7.113 -5.379 -11.297 1 98.75 121 ALA B C 1
ATOM 2028 O O . ALA B 1 121 ? 7.609 -6.215 -12.047 1 98.75 121 ALA B O 1
ATOM 2029 N N . MET B 1 122 ? 7.676 -4.977 -10.219 1 98.69 122 MET B N 1
ATOM 2030 C CA . MET B 1 122 ? 8.969 -5.52 -9.812 1 98.69 122 MET B CA 1
ATOM 2031 C C . MET B 1 122 ? 8.859 -7.004 -9.477 1 98.69 122 MET B C 1
ATOM 2033 O O . MET B 1 122 ? 9.75 -7.785 -9.812 1 98.69 122 MET B O 1
ATOM 2037 N N . ALA B 1 123 ? 7.793 -7.34 -8.789 1 98.25 123 ALA B N 1
ATOM 2038 C CA . ALA B 1 123 ? 7.559 -8.742 -8.469 1 98.25 123 ALA B CA 1
ATOM 2039 C C . ALA B 1 123 ? 7.367 -9.578 -9.734 1 98.25 123 ALA B C 1
ATOM 2041 O O . ALA B 1 123 ? 7.887 -10.688 -9.836 1 98.25 123 ALA B O 1
ATOM 2042 N N . TRP B 1 124 ? 6.633 -9 -10.664 1 98.06 124 TRP B N 1
ATOM 2043 C CA . TRP B 1 124 ? 6.473 -9.656 -11.961 1 98.06 124 TRP B CA 1
ATOM 2044 C C . TRP B 1 124 ? 7.824 -9.852 -12.641 1 98.06 124 TRP B C 1
ATOM 2046 O O . TRP B 1 124 ? 8.109 -10.93 -13.164 1 98.06 124 TRP B O 1
ATOM 2056 N N . ALA B 1 125 ? 8.633 -8.836 -12.672 1 98.12 125 ALA B N 1
ATOM 2057 C CA . ALA B 1 125 ? 9.953 -8.914 -13.289 1 98.12 125 ALA B CA 1
ATOM 2058 C C . ALA B 1 125 ? 10.812 -9.977 -12.617 1 98.12 125 ALA B C 1
ATOM 2060 O O . ALA B 1 125 ? 11.57 -10.688 -13.281 1 98.12 125 ALA B O 1
ATOM 2061 N N . TRP B 1 126 ? 10.703 -10.047 -11.297 1 97.38 126 TRP B N 1
ATOM 2062 C CA . TRP B 1 126 ? 11.445 -11.055 -10.555 1 97.38 126 TRP B CA 1
ATOM 2063 C C . TRP B 1 126 ? 11.047 -12.461 -11 1 97.38 126 TRP B C 1
ATOM 2065 O O . TRP B 1 126 ? 11.906 -13.312 -11.234 1 97.38 126 TRP B O 1
ATOM 2075 N N . VAL B 1 127 ? 9.766 -12.695 -11.195 1 96.56 127 VAL B N 1
ATOM 2076 C CA . VAL B 1 127 ? 9.242 -13.992 -11.617 1 96.56 127 VAL B CA 1
ATOM 2077 C C . VAL B 1 127 ? 9.734 -14.305 -13.031 1 96.56 127 VAL B C 1
ATOM 2079 O O . VAL B 1 127 ? 10.117 -15.438 -13.328 1 96.56 127 VAL B O 1
ATOM 2082 N N . GLU B 1 128 ? 9.828 -13.289 -13.852 1 95.94 128 GLU B N 1
ATOM 2083 C CA . GLU B 1 128 ? 10.102 -13.492 -15.266 1 95.94 128 GLU B CA 1
ATOM 2084 C C . GLU B 1 128 ? 11.602 -13.594 -15.531 1 95.94 128 GLU B C 1
ATOM 2086 O O . GLU B 1 128 ? 12.031 -14.367 -16.391 1 95.94 128 GLU B O 1
ATOM 2091 N N . PHE B 1 129 ? 12.383 -12.906 -14.727 1 94.88 129 PHE B N 1
ATOM 2092 C CA . PHE B 1 129 ? 13.742 -12.719 -15.219 1 94.88 129 PHE B CA 1
ATOM 2093 C C . PHE B 1 129 ? 14.766 -13.141 -14.172 1 94.88 129 PHE B C 1
ATOM 2095 O O . PHE B 1 129 ? 15.961 -13.227 -14.461 1 94.88 129 PHE B O 1
ATOM 2102 N N . ALA B 1 130 ? 14.383 -13.367 -12.953 1 88.19 130 ALA B N 1
ATOM 2103 C CA . ALA B 1 130 ? 15.375 -13.578 -11.898 1 88.19 130 ALA B CA 1
ATOM 2104 C C . ALA B 1 1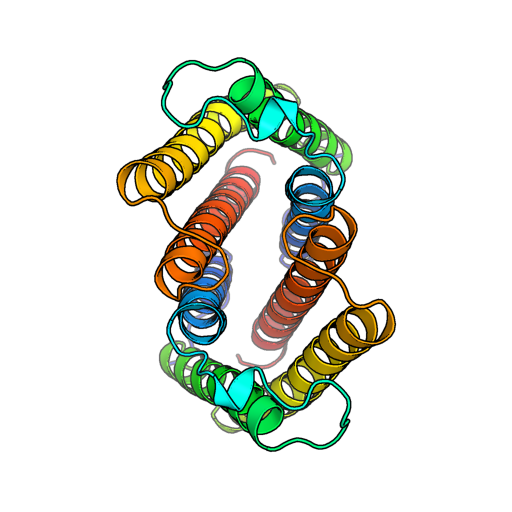30 ? 15.484 -15.055 -11.539 1 88.19 130 ALA B C 1
ATOM 2106 O O . ALA B 1 130 ? 15.867 -15.398 -10.414 1 88.19 130 ALA B O 1
ATOM 2107 N N . HIS B 1 131 ? 15.102 -16.016 -12.25 1 77.38 131 HIS B N 1
ATOM 2108 C CA . HIS B 1 131 ? 15.242 -17.438 -11.945 1 77.38 131 HIS B CA 1
ATOM 2109 C C . HIS B 1 131 ? 15.992 -18.156 -13.055 1 77.38 131 HIS B C 1
ATOM 2111 O O . HIS B 1 131 ? 16.016 -17.703 -14.195 1 77.38 131 HIS B O 1
#

Nearest PDB structures (foldseek):
  6rgx-assembly1_B  TM=4.279E-01  e=3.843E+00  Escherichia coli
  5fkk-assembly1_B  TM=4.185E-01  e=6.382E+00  Escherichia coli
  6rxb-assembly2_C  TM=3.466E-01  e=4.253E+00  Acinetobacter baumannii AYE
  6rgx-assembly1_B  TM=4.448E-01  e=4.415E+00  Escherichia coli
  5fkk-assembly1_B  TM=5.002E-01  e=8.130E+00  Escherichia coli